Protein AF-X5Y636-F1 (afdb_monomer_lite)

Sequence (186 aa):
MLARTPKTSETDFASILKIPAKPAAISEADAAWQHAVSQREAGQARHIEATRQLYAQVPGQPPVITLREVEEIGLTREPLFKAEKDAAEKRSSLRERYDQDTHAFLASALDRFSDAVSDKLGELETLLGLGSALHAASVAAGVKLPRRLPSVCGNIINSSIYTARNLVRHAALAPAPVWTRQEASK

Foldseek 3Di:
DDDDDPDDPPPPLVVQQDQDDDDVQLVVLVVQLVVLVVVLVVLVVVLVVLVVLQVPDDPPDDRPHDPVRSVVSVVVNVVSVVSNVVSVVSNVVSVVVSVVVSCVSNLVSLVVVLVVVLVVLVVLLVVLVVLCVVVVVCVVVVHDDPDCSSVCSVVCNVPVSVVVNVVSVVVNVPDDPPPPDPPPDD

Secondary structure (DSSP, 8-state):
------------HHHHSPPPPPPHHHHHHHHHHHHHHHHHHHHHHHHHHHHHHHHTPPTTSPPSS-HHHHHHHHHTTHHHHHHHHHHHHHHHHHHHHHHHHHHHHHHHHHHHHHHHHHHHHHHHHHHHHHHHHHHHHHHHTTPPPS-SHHHHHHHHIIIIIHHHHHHHHHHHHS------------

Structure (mmCIF, N/CA/C/O backbone):
data_AF-X5Y636-F1
#
_entry.id   AF-X5Y636-F1
#
loop_
_atom_site.group_PDB
_atom_site.id
_atom_site.type_symbol
_atom_site.label_atom_id
_atom_site.label_alt_id
_atom_site.label_comp_id
_atom_site.label_asym_id
_atom_site.label_entity_id
_atom_site.label_seq_id
_atom_site.pdbx_PDB_ins_code
_atom_site.Cartn_x
_atom_site.Cartn_y
_atom_site.Cartn_z
_atom_site.occupancy
_atom_site.B_iso_or_equiv
_atom_site.auth_seq_id
_atom_site.auth_comp_id
_atom_site.auth_asym_id
_atom_site.auth_atom_id
_atom_site.pdbx_PDB_model_num
ATOM 1 N N . MET A 1 1 ? 19.916 -14.410 -49.871 1.00 35.56 1 MET A N 1
ATOM 2 C CA . MET A 1 1 ? 18.986 -15.037 -48.910 1.00 35.56 1 MET A CA 1
ATOM 3 C C . MET A 1 1 ? 18.790 -14.072 -47.755 1.00 35.56 1 MET A C 1
ATOM 5 O O . MET A 1 1 ? 19.754 -13.784 -47.061 1.00 35.56 1 MET A O 1
ATOM 9 N N . LEU A 1 2 ? 17.602 -13.474 -47.633 1.00 40.94 2 LEU A N 1
ATOM 10 C CA . LEU A 1 2 ? 17.287 -12.513 -46.571 1.00 40.94 2 LEU A CA 1
ATOM 11 C C . LEU A 1 2 ? 17.128 -13.282 -45.257 1.00 40.94 2 LEU A C 1
ATOM 13 O O . LEU A 1 2 ? 16.208 -14.087 -45.119 1.00 40.94 2 LEU A O 1
ATOM 17 N N . ALA A 1 3 ? 18.062 -13.074 -44.330 1.00 42.94 3 ALA A N 1
ATOM 18 C CA . ALA A 1 3 ? 17.997 -13.644 -42.996 1.00 42.94 3 ALA A CA 1
ATOM 19 C C . ALA A 1 3 ? 16.701 -13.176 -42.321 1.00 42.94 3 ALA A C 1
ATOM 21 O O . ALA A 1 3 ? 16.478 -11.978 -42.148 1.00 42.94 3 ALA A O 1
ATOM 22 N N . ARG A 1 4 ? 15.832 -14.130 -41.971 1.00 42.62 4 ARG A N 1
ATOM 23 C CA . ARG A 1 4 ? 14.710 -13.894 -41.060 1.00 42.62 4 ARG A CA 1
ATOM 24 C C . ARG A 1 4 ? 15.302 -13.392 -39.749 1.00 42.62 4 ARG A C 1
ATOM 26 O O . ARG A 1 4 ? 15.963 -14.156 -39.050 1.00 42.62 4 ARG A O 1
ATOM 33 N N . THR A 1 5 ? 15.084 -12.122 -39.432 1.00 39.03 5 THR A N 1
ATOM 34 C CA . THR A 1 5 ? 15.356 -11.609 -38.094 1.00 39.03 5 THR A CA 1
ATOM 35 C C . THR A 1 5 ? 14.488 -12.394 -37.104 1.00 39.03 5 THR A C 1
ATOM 37 O O . THR A 1 5 ? 13.296 -12.600 -37.369 1.00 39.03 5 THR A O 1
ATOM 40 N N . PRO A 1 6 ? 15.064 -12.916 -36.007 1.00 41.84 6 PRO A N 1
ATOM 41 C CA . PRO A 1 6 ? 14.283 -13.594 -34.989 1.00 41.84 6 PRO A CA 1
ATOM 42 C C . PRO A 1 6 ? 13.248 -12.610 -34.448 1.00 41.84 6 PRO A C 1
ATOM 44 O O . PRO A 1 6 ? 13.542 -11.437 -34.221 1.00 41.84 6 PRO A O 1
ATOM 47 N N . LYS A 1 7 ? 12.015 -13.092 -34.305 1.00 40.50 7 LYS A N 1
ATOM 48 C CA . LYS A 1 7 ? 10.900 -12.342 -33.734 1.00 40.50 7 LYS A CA 1
ATOM 49 C C . LYS A 1 7 ? 11.326 -11.952 -32.319 1.00 40.50 7 LYS A C 1
ATOM 51 O O . LYS A 1 7 ? 11.402 -12.824 -31.457 1.00 40.50 7 LYS A O 1
ATOM 56 N N . THR A 1 8 ? 11.682 -10.685 -32.113 1.00 43.53 8 THR A N 1
ATOM 57 C CA . THR A 1 8 ? 11.916 -10.116 -30.786 1.00 43.53 8 THR A CA 1
ATOM 58 C C . THR A 1 8 ? 10.721 -10.523 -29.942 1.00 43.53 8 THR A C 1
ATOM 60 O O . THR A 1 8 ? 9.592 -10.201 -30.312 1.00 43.53 8 THR A O 1
ATOM 63 N N . SER A 1 9 ? 10.941 -11.319 -28.897 1.00 50.28 9 SER A N 1
ATOM 64 C CA . SER A 1 9 ? 9.891 -11.657 -27.945 1.00 50.28 9 SER A CA 1
ATOM 65 C C . SER A 1 9 ? 9.312 -10.336 -27.457 1.00 50.28 9 SER A C 1
ATOM 67 O O . SER A 1 9 ? 10.016 -9.569 -26.801 1.00 50.28 9 SER A O 1
ATOM 69 N N . GLU A 1 10 ? 8.084 -10.021 -27.863 1.00 56.75 10 GLU A N 1
ATOM 70 C CA . GLU A 1 10 ? 7.340 -8.890 -27.325 1.00 56.75 10 GLU A CA 1
ATOM 71 C C . GLU A 1 10 ? 7.165 -9.184 -25.842 1.00 56.75 10 GLU A C 1
ATOM 73 O O . GLU A 1 10 ? 6.337 -10.000 -25.440 1.00 56.75 10 GLU A O 1
ATOM 78 N N . THR A 1 11 ? 8.044 -8.606 -25.031 1.00 62.41 11 THR A N 1
ATOM 79 C CA . THR A 1 11 ? 7.916 -8.615 -23.586 1.00 62.41 11 THR A CA 1
ATOM 80 C C . THR A 1 11 ? 6.588 -7.936 -23.282 1.00 62.41 11 THR A C 1
ATOM 82 O O . THR A 1 11 ? 6.459 -6.723 -23.443 1.00 62.41 11 THR A O 1
ATOM 85 N N . ASP A 1 12 ? 5.569 -8.718 -22.925 1.00 69.75 12 ASP A N 1
ATOM 86 C CA . ASP A 1 12 ? 4.244 -8.192 -22.613 1.00 69.75 12 ASP A CA 1
ATOM 87 C C . ASP A 1 12 ? 4.299 -7.485 -21.253 1.00 69.75 12 ASP A C 1
ATOM 89 O O . ASP A 1 12 ? 4.009 -8.061 -20.203 1.00 69.75 12 ASP A O 1
ATOM 93 N N . PHE A 1 13 ? 4.723 -6.222 -21.258 1.00 65.50 13 PHE A N 1
ATOM 94 C CA . PHE A 1 13 ? 4.848 -5.407 -20.052 1.00 65.50 13 PHE A CA 1
ATOM 95 C C . PHE A 1 13 ? 3.511 -5.206 -19.339 1.00 65.50 13 PHE A C 1
ATOM 97 O O . PHE A 1 13 ? 3.501 -5.022 -18.122 1.00 65.50 13 PHE A O 1
ATOM 104 N N . ALA A 1 14 ? 2.386 -5.317 -20.056 1.00 67.50 14 ALA A N 1
ATOM 105 C CA . ALA A 1 14 ? 1.065 -5.276 -19.442 1.00 67.50 14 ALA A CA 1
ATOM 106 C C . ALA A 1 14 ? 0.818 -6.495 -18.540 1.00 67.50 14 ALA A C 1
ATOM 108 O O . ALA A 1 14 ? 0.026 -6.411 -17.604 1.00 67.50 14 ALA A O 1
ATOM 109 N N . SER A 1 15 ? 1.507 -7.615 -18.781 1.00 66.69 15 SER A N 1
ATOM 110 C CA . SER A 1 15 ? 1.497 -8.787 -17.899 1.00 66.69 15 SER A CA 1
ATOM 111 C C . SER A 1 15 ? 2.464 -8.668 -16.711 1.00 66.69 15 SER A C 1
ATOM 113 O O . SER A 1 15 ? 2.170 -9.209 -15.648 1.00 66.69 15 SER A O 1
ATOM 115 N N . ILE A 1 16 ? 3.567 -7.925 -16.867 1.00 68.06 16 ILE A N 1
ATOM 116 C CA . ILE A 1 16 ? 4.660 -7.813 -15.882 1.00 68.06 16 ILE A CA 1
ATOM 117 C C . ILE A 1 16 ? 4.401 -6.707 -14.849 1.00 68.06 16 ILE A C 1
ATOM 119 O O . ILE A 1 16 ? 4.696 -6.889 -13.672 1.00 68.06 16 ILE A O 1
ATOM 123 N N . LEU A 1 17 ? 3.810 -5.580 -15.256 1.00 74.69 17 LEU A N 1
ATOM 124 C CA . LEU A 1 17 ? 3.539 -4.424 -14.386 1.00 74.69 17 LEU A CA 1
ATOM 125 C C . LEU A 1 17 ? 2.175 -4.506 -13.677 1.00 74.69 17 LEU A C 1
ATOM 127 O O . LEU A 1 17 ? 1.570 -3.486 -13.343 1.00 74.69 17 LEU A O 1
ATOM 131 N N . LYS A 1 18 ? 1.654 -5.717 -13.457 1.00 80.19 18 LYS A N 1
ATOM 132 C CA . LYS A 1 18 ? 0.386 -5.903 -12.746 1.00 80.19 18 LYS A CA 1
ATOM 133 C C . LYS A 1 18 ? 0.607 -5.781 -11.247 1.00 80.19 18 LYS A C 1
ATOM 135 O O . LYS A 1 18 ? 1.393 -6.523 -10.666 1.00 80.19 18 LYS A O 1
ATOM 140 N N . ILE A 1 19 ? -0.145 -4.883 -10.620 1.00 79.06 19 ILE A N 1
ATOM 141 C CA . ILE A 1 19 ? -0.230 -4.829 -9.163 1.00 79.06 19 ILE A CA 1
ATOM 142 C C . ILE A 1 19 ? -0.974 -6.095 -8.708 1.00 79.06 19 ILE A C 1
ATOM 144 O O . ILE A 1 19 ? -2.061 -6.365 -9.234 1.00 79.06 19 ILE A O 1
ATOM 148 N N . PRO A 1 20 ? -0.410 -6.891 -7.781 1.00 80.00 20 PRO A N 1
ATOM 149 C CA . PRO A 1 20 ? -1.107 -8.045 -7.233 1.00 80.00 20 PRO A CA 1
ATOM 150 C C . PRO A 1 20 ? -2.455 -7.631 -6.630 1.00 80.00 20 PRO A C 1
ATOM 152 O O . PRO A 1 20 ? -2.658 -6.494 -6.207 1.00 80.00 20 PRO A O 1
ATOM 155 N N . ALA A 1 21 ? -3.421 -8.547 -6.638 1.00 82.00 21 ALA A N 1
ATOM 156 C CA . ALA A 1 21 ? -4.707 -8.284 -6.009 1.00 82.00 21 ALA A CA 1
ATOM 157 C C . ALA A 1 21 ? -4.547 -8.277 -4.483 1.00 82.00 21 ALA A C 1
ATOM 159 O O . ALA A 1 21 ? -3.818 -9.101 -3.925 1.00 82.00 21 ALA A O 1
ATOM 160 N N . LYS A 1 22 ? -5.287 -7.391 -3.805 1.00 82.50 22 LYS A N 1
ATOM 161 C CA . LYS A 1 22 ? -5.346 -7.378 -2.341 1.00 82.50 22 LYS A CA 1
ATOM 162 C C . LYS A 1 22 ? -5.840 -8.753 -1.849 1.00 82.50 22 LYS A C 1
ATOM 164 O O . LYS A 1 22 ? -6.927 -9.170 -2.255 1.00 82.50 22 LYS A O 1
ATOM 169 N N . PRO A 1 23 ? -5.090 -9.458 -0.985 1.00 87.31 23 PRO A N 1
ATOM 170 C CA . PRO A 1 23 ? -5.479 -10.782 -0.523 1.00 87.31 23 PRO A CA 1
ATOM 171 C C . PRO A 1 23 ? -6.748 -10.722 0.332 1.00 87.31 23 PRO A C 1
ATOM 173 O O . PRO A 1 23 ? -6.919 -9.817 1.155 1.00 87.31 23 PRO A O 1
ATOM 176 N N . ALA A 1 24 ? -7.605 -11.737 0.178 1.00 89.06 24 ALA A N 1
ATOM 177 C CA . ALA A 1 24 ? -8.863 -11.869 0.920 1.00 89.06 24 ALA A CA 1
ATOM 178 C C . ALA A 1 24 ? -8.655 -11.846 2.447 1.00 89.06 24 ALA A C 1
ATOM 180 O O . ALA A 1 24 ? -9.467 -11.284 3.179 1.00 89.06 24 ALA A O 1
ATOM 181 N N . ALA A 1 25 ? -7.505 -12.336 2.920 1.00 86.81 25 ALA A N 1
ATOM 182 C CA . ALA A 1 25 ? -7.126 -12.297 4.330 1.00 86.81 25 ALA A CA 1
ATOM 183 C C . ALA A 1 25 ? -7.113 -10.872 4.922 1.00 86.81 25 ALA A C 1
ATOM 185 O O . ALA A 1 25 ? -7.441 -10.696 6.094 1.00 86.81 25 ALA A O 1
ATOM 186 N N . ILE A 1 26 ? -6.773 -9.838 4.137 1.00 87.94 26 ILE A N 1
ATOM 187 C CA . ILE A 1 26 ? -6.823 -8.451 4.627 1.00 87.94 26 ILE A CA 1
ATOM 188 C C . ILE A 1 26 ? -8.272 -7.965 4.706 1.00 87.94 26 ILE A C 1
ATOM 190 O O . ILE A 1 26 ? -8.619 -7.303 5.677 1.00 87.94 26 ILE A O 1
ATOM 194 N N . SER A 1 27 ? -9.133 -8.302 3.737 1.00 88.12 27 SER A N 1
ATOM 195 C CA . SER A 1 27 ? -10.560 -7.953 3.833 1.00 88.12 27 SER A CA 1
ATOM 196 C C . SER A 1 27 ? -11.263 -8.667 4.990 1.00 88.12 27 SER A C 1
ATOM 198 O O . SER A 1 27 ? -12.089 -8.066 5.669 1.00 88.12 27 SER A O 1
ATOM 200 N N . GLU A 1 28 ? -10.896 -9.917 5.269 1.00 90.06 28 GLU A N 1
ATOM 201 C CA . GLU A 1 28 ? -11.390 -10.659 6.432 1.00 90.06 28 GLU A CA 1
ATOM 202 C C . GLU A 1 28 ? -10.911 -10.024 7.743 1.00 90.06 28 GLU A C 1
ATOM 204 O O . GLU A 1 28 ? -11.691 -9.877 8.683 1.00 90.06 28 GLU A O 1
ATOM 209 N N . ALA A 1 29 ? -9.650 -9.584 7.802 1.00 90.00 29 ALA A N 1
ATOM 210 C CA . ALA A 1 29 ? -9.114 -8.863 8.954 1.00 90.00 29 ALA A CA 1
ATOM 211 C C . ALA A 1 29 ? -9.759 -7.476 9.138 1.00 90.00 29 ALA A C 1
ATOM 213 O O . ALA A 1 29 ? -10.012 -7.071 10.272 1.00 90.00 29 ALA A O 1
ATOM 214 N N . ASP A 1 30 ? -10.063 -6.765 8.045 1.00 89.94 30 ASP A N 1
ATOM 215 C CA . ASP A 1 30 ? -10.816 -5.505 8.065 1.00 89.94 30 ASP A CA 1
ATOM 216 C C . ASP A 1 30 ? -12.213 -5.727 8.685 1.00 89.94 30 ASP A C 1
ATOM 218 O O . ASP A 1 30 ? -12.607 -4.999 9.599 1.00 89.94 30 ASP A O 1
ATOM 222 N N . ALA A 1 31 ? -12.932 -6.770 8.252 1.00 91.94 31 ALA A N 1
ATOM 223 C CA . ALA A 1 31 ? -14.248 -7.123 8.786 1.00 91.94 31 ALA A CA 1
ATOM 224 C C . ALA A 1 31 ? -14.189 -7.565 10.261 1.00 91.94 31 ALA A C 1
ATOM 226 O O . ALA A 1 31 ? -15.018 -7.150 11.072 1.00 91.94 31 ALA A O 1
ATOM 227 N N . ALA A 1 32 ? -13.185 -8.364 10.635 1.00 92.12 32 ALA A N 1
ATOM 228 C CA . ALA A 1 32 ? -12.982 -8.801 12.015 1.00 92.12 32 ALA A CA 1
ATOM 229 C C . ALA A 1 32 ? -12.701 -7.620 12.959 1.00 92.12 32 ALA A C 1
ATOM 231 O O . ALA A 1 32 ? -13.236 -7.578 14.068 1.00 92.12 32 ALA A O 1
ATOM 232 N N . TRP A 1 33 ? -11.911 -6.639 12.512 1.00 93.25 33 TRP A N 1
ATOM 233 C CA . TRP A 1 33 ? -11.662 -5.416 13.272 1.00 93.25 33 TRP A CA 1
ATOM 234 C C . TRP A 1 33 ? -12.935 -4.577 13.433 1.00 93.25 33 TRP A C 1
ATOM 236 O O . TRP A 1 33 ? -13.257 -4.188 14.552 1.00 93.25 33 TRP A O 1
ATOM 246 N N . GLN A 1 34 ? -13.711 -4.368 12.364 1.00 94.12 34 GLN A N 1
ATOM 247 C CA . GLN A 1 34 ? -14.994 -3.654 12.452 1.00 94.12 34 GLN A CA 1
ATOM 248 C C . GLN A 1 34 ? -15.968 -4.328 13.427 1.00 94.12 34 GLN A C 1
ATOM 250 O O . GLN A 1 34 ? -16.608 -3.658 14.239 1.00 94.12 34 GLN A O 1
ATOM 255 N N . HIS A 1 35 ? -16.039 -5.659 13.399 1.00 94.06 35 HIS A N 1
ATOM 256 C CA . HIS A 1 35 ? -16.838 -6.411 14.357 1.00 94.06 35 HIS A CA 1
ATOM 257 C C . HIS A 1 35 ? -16.336 -6.195 15.794 1.00 94.06 35 HIS A C 1
ATOM 259 O O . HIS A 1 35 ? -17.136 -5.875 16.671 1.00 94.06 35 HIS A O 1
ATOM 265 N N . ALA A 1 36 ? -15.027 -6.280 16.048 1.00 91.31 36 ALA A N 1
ATOM 266 C CA . ALA A 1 36 ? -14.459 -6.035 17.377 1.00 91.31 36 ALA A CA 1
ATOM 267 C C . ALA A 1 36 ? -14.747 -4.610 17.892 1.00 91.31 36 ALA A C 1
ATOM 269 O O . ALA A 1 36 ? -15.120 -4.442 19.055 1.00 91.31 36 ALA A O 1
ATOM 270 N N . VAL A 1 37 ? -14.668 -3.600 17.017 1.00 93.75 37 VAL A N 1
ATOM 271 C CA . VAL A 1 37 ? -15.044 -2.212 17.332 1.00 93.75 37 VAL A CA 1
ATOM 272 C C . VAL A 1 37 ? -16.514 -2.126 17.739 1.00 93.75 37 VAL A C 1
ATOM 274 O O . VAL A 1 37 ? -16.811 -1.581 18.800 1.00 93.75 37 VAL A O 1
ATOM 277 N N . SER A 1 38 ? -17.429 -2.721 16.965 1.00 94.38 38 SER A N 1
ATOM 278 C CA . SER A 1 38 ? -18.860 -2.697 17.303 1.00 94.38 38 SER A CA 1
ATOM 279 C C . SER A 1 38 ? -19.162 -3.362 18.652 1.00 94.38 38 SER A C 1
ATOM 281 O O . SER A 1 38 ? -19.982 -2.864 19.423 1.00 94.38 38 SER A O 1
ATOM 283 N N . GLN A 1 39 ? -18.455 -4.448 18.984 1.00 93.12 39 GLN A N 1
ATOM 284 C CA . GLN A 1 39 ? -18.625 -5.148 20.258 1.00 93.12 39 GLN A CA 1
ATOM 285 C C . GLN A 1 39 ? -18.127 -4.292 21.424 1.00 93.12 39 GLN A C 1
ATOM 287 O O . GLN A 1 39 ? -18.806 -4.179 22.447 1.00 93.12 39 GLN A O 1
ATOM 292 N N . ARG A 1 40 ? -16.980 -3.622 21.262 1.00 93.75 40 ARG A N 1
ATOM 293 C CA . ARG A 1 40 ? -16.477 -2.658 22.245 1.00 93.75 40 ARG A CA 1
ATOM 294 C C . ARG A 1 40 ? -17.450 -1.501 22.446 1.00 93.75 40 ARG A C 1
ATOM 296 O O . ARG A 1 40 ? -17.708 -1.130 23.588 1.00 93.75 40 ARG A O 1
ATOM 303 N N . GLU A 1 41 ? -17.974 -0.920 21.372 1.00 94.00 41 GLU A N 1
ATOM 304 C CA . GLU A 1 41 ? -18.926 0.194 21.448 1.00 94.00 41 GLU A CA 1
ATOM 305 C C . GLU A 1 41 ? -20.213 -0.210 22.158 1.00 94.00 41 GLU A C 1
ATOM 307 O O . GLU A 1 41 ? -20.665 0.506 23.051 1.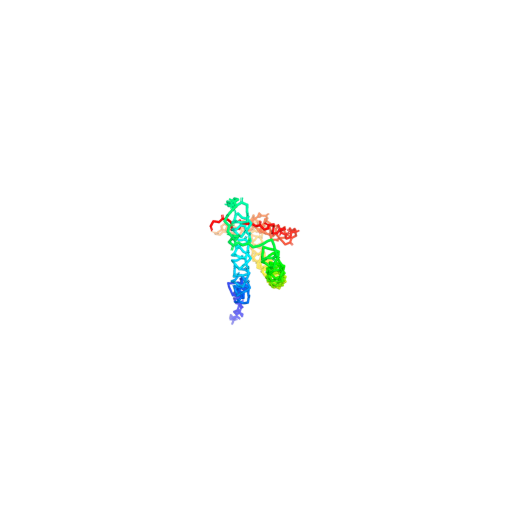00 94.00 41 GLU A O 1
ATOM 312 N N . ALA A 1 42 ? -20.745 -1.395 21.852 1.00 92.88 42 ALA A N 1
ATOM 313 C CA . ALA A 1 42 ? -21.893 -1.949 22.556 1.00 92.88 42 ALA A CA 1
ATOM 314 C C . ALA A 1 42 ? -21.599 -2.169 24.052 1.00 92.88 42 ALA A C 1
ATOM 316 O O . ALA A 1 42 ? -22.404 -1.793 24.904 1.00 92.88 42 ALA A O 1
ATOM 317 N N . GLY A 1 43 ? -20.430 -2.722 24.397 1.00 90.50 43 GLY A N 1
ATOM 318 C CA . GLY A 1 43 ? -20.003 -2.884 25.792 1.00 90.50 43 GLY A CA 1
ATOM 319 C C . GLY A 1 43 ? -19.823 -1.548 26.525 1.00 90.50 43 GLY A C 1
ATOM 320 O O . GLY A 1 43 ? -20.198 -1.410 27.690 1.00 90.50 43 GLY A O 1
ATOM 321 N N . GLN A 1 44 ? -19.303 -0.533 25.833 1.00 92.31 44 GLN A N 1
ATOM 322 C CA . GLN A 1 44 ? -19.162 0.824 26.355 1.00 92.31 44 GLN A CA 1
ATOM 323 C C . GLN A 1 44 ? -20.522 1.473 26.620 1.00 92.31 44 GLN A C 1
ATOM 325 O O . GLN A 1 44 ? -20.717 2.062 27.684 1.00 92.31 44 GLN A O 1
ATOM 330 N N . ALA A 1 45 ? -21.447 1.364 25.666 1.00 93.31 45 ALA A N 1
ATOM 331 C CA . ALA A 1 45 ? -22.7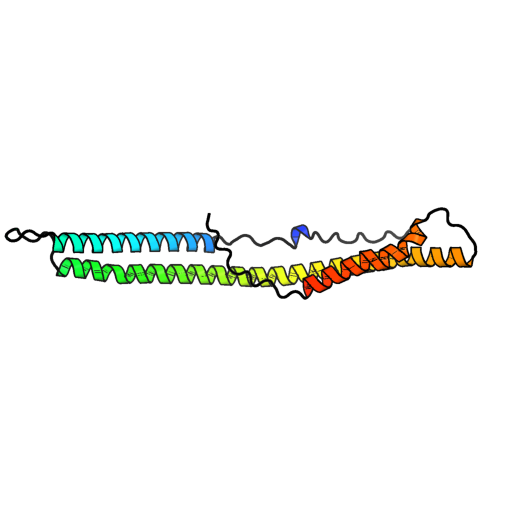91 1.913 25.776 1.00 93.31 45 ALA A CA 1
ATOM 332 C C . ALA A 1 45 ? -23.520 1.323 26.988 1.00 93.31 45 ALA A C 1
ATOM 334 O O . ALA A 1 45 ? -23.998 2.079 27.830 1.00 93.31 45 ALA A O 1
ATOM 335 N N . ARG A 1 46 ? -23.468 -0.006 27.158 1.00 92.06 46 ARG A N 1
ATOM 336 C CA . ARG A 1 46 ? -24.053 -0.703 28.316 1.00 92.06 46 ARG A CA 1
ATOM 337 C C . ARG A 1 46 ? -23.513 -0.191 29.650 1.00 92.06 46 ARG A C 1
ATOM 339 O O . ARG A 1 46 ? -24.282 0.035 30.576 1.00 92.06 46 ARG A O 1
ATOM 346 N N . HIS A 1 47 ? -22.205 0.044 29.757 1.00 92.88 47 HIS A N 1
ATOM 347 C CA . HIS A 1 47 ? -21.613 0.588 30.983 1.00 92.88 47 HIS A CA 1
ATOM 348 C C . HIS A 1 47 ? -22.036 2.039 31.254 1.00 92.88 47 HIS A C 1
ATOM 350 O O . HIS A 1 47 ? -22.312 2.403 32.398 1.00 92.88 47 HIS A O 1
ATOM 356 N N . ILE A 1 48 ? -22.096 2.882 30.216 1.00 93.06 48 ILE A N 1
ATOM 357 C CA . ILE A 1 48 ? -22.569 4.269 30.339 1.00 93.06 48 ILE A CA 1
ATOM 358 C C . ILE A 1 48 ? -24.037 4.290 30.780 1.00 93.06 48 ILE A C 1
ATOM 360 O O . ILE A 1 48 ? -24.399 5.063 31.664 1.00 93.06 48 ILE A O 1
ATOM 364 N N . GLU A 1 49 ? -24.873 3.437 30.194 1.00 93.81 49 GLU A N 1
ATOM 365 C CA . GLU A 1 49 ? -26.281 3.285 30.562 1.00 93.81 49 GLU A CA 1
ATOM 366 C C . GLU A 1 49 ? -26.443 2.802 32.005 1.00 93.81 49 GLU A C 1
ATOM 368 O O . GLU A 1 49 ? -27.172 3.432 32.768 1.00 93.81 49 GLU A O 1
ATOM 373 N N . ALA A 1 50 ? -25.701 1.770 32.413 1.00 91.69 50 ALA A N 1
ATOM 374 C CA . ALA A 1 50 ? -25.691 1.255 33.782 1.00 91.69 50 ALA A CA 1
ATOM 375 C C . ALA A 1 50 ? -25.273 2.332 34.800 1.00 91.69 50 ALA A C 1
ATOM 377 O O . ALA A 1 50 ? -25.910 2.515 35.836 1.00 91.69 50 ALA A O 1
ATOM 378 N N . THR A 1 51 ? -24.253 3.125 34.461 1.00 91.94 51 THR A N 1
ATOM 379 C CA . THR A 1 51 ? -23.797 4.253 35.287 1.00 91.94 51 THR A CA 1
ATOM 380 C C . THR A 1 51 ? -24.874 5.339 35.386 1.00 91.94 51 THR A C 1
ATOM 382 O O . THR A 1 51 ? -25.145 5.853 36.469 1.00 91.94 51 THR A O 1
ATOM 385 N N . ARG A 1 52 ? -25.537 5.683 34.274 1.00 93.00 52 ARG A N 1
ATOM 386 C CA . ARG A 1 52 ? -26.650 6.648 34.273 1.00 93.00 52 ARG A CA 1
ATOM 387 C C . ARG A 1 52 ? -27.815 6.167 35.135 1.00 93.00 52 ARG A C 1
ATOM 389 O O . ARG A 1 52 ? -28.365 6.962 35.887 1.00 93.00 52 ARG A O 1
ATOM 396 N N . GLN A 1 53 ? -28.165 4.885 35.049 1.00 92.06 53 GLN A N 1
ATOM 397 C CA . GLN A 1 53 ? -29.220 4.282 35.864 1.00 92.06 53 GLN A CA 1
ATOM 398 C C . GLN A 1 53 ? -28.875 4.297 37.353 1.00 92.06 53 GLN A C 1
ATOM 400 O O . GLN A 1 53 ? -29.760 4.558 38.160 1.00 92.06 53 GLN A O 1
ATOM 405 N N . LEU A 1 54 ? -27.606 4.079 37.719 1.00 91.19 54 LEU A N 1
ATOM 406 C CA . LEU A 1 54 ? -27.140 4.175 39.104 1.00 91.19 54 LEU A CA 1
ATOM 407 C C . LEU A 1 54 ? -27.324 5.591 39.674 1.00 91.19 54 LEU A C 1
ATOM 409 O O . LEU A 1 54 ? -27.827 5.746 40.783 1.00 91.19 54 LEU A O 1
ATOM 413 N N . TYR A 1 55 ? -26.968 6.628 38.910 1.00 90.75 55 TYR A N 1
ATOM 414 C CA . TYR A 1 55 ? -27.114 8.022 39.352 1.00 90.75 55 TYR A CA 1
ATOM 415 C C . TYR A 1 55 ? -28.552 8.554 39.296 1.00 90.75 55 TYR A C 1
ATOM 417 O O . TYR A 1 55 ? -28.867 9.519 39.986 1.00 90.75 55 TYR A O 1
ATOM 425 N N . ALA A 1 56 ? -29.428 7.948 38.493 1.00 92.19 56 ALA A N 1
ATOM 426 C CA . ALA A 1 56 ? -30.824 8.365 38.346 1.00 92.19 56 ALA A CA 1
ATOM 427 C C . ALA A 1 56 ? -31.766 7.794 39.428 1.00 92.19 56 ALA A C 1
ATOM 429 O O . ALA A 1 56 ? -32.981 7.972 39.335 1.00 92.19 56 ALA A O 1
ATOM 430 N N . GLN A 1 57 ? -31.242 7.086 40.432 1.00 89.56 57 GLN A N 1
ATOM 431 C CA . GLN A 1 57 ? -32.069 6.424 41.443 1.00 89.56 57 GLN A CA 1
ATOM 432 C C . GLN A 1 57 ? -32.733 7.418 42.396 1.00 89.56 57 GLN A C 1
ATOM 434 O O . GLN A 1 57 ? -32.110 8.360 42.886 1.00 89.56 57 GLN A O 1
ATOM 439 N N . VAL A 1 58 ? -34.015 7.177 42.682 1.00 88.19 58 VAL A N 1
ATOM 440 C CA . VAL A 1 58 ? -34.821 8.013 43.576 1.00 88.19 58 VAL A CA 1
ATOM 441 C C . VAL A 1 58 ? -34.687 7.510 45.021 1.00 88.19 58 VAL A C 1
ATOM 443 O O . VAL A 1 58 ? -34.916 6.323 45.270 1.00 88.19 58 VAL A O 1
ATOM 446 N N . PRO A 1 59 ? -34.372 8.384 45.998 1.00 81.81 59 PRO A N 1
ATOM 447 C CA . PRO A 1 59 ? -34.300 8.001 47.405 1.00 81.81 59 PRO A CA 1
ATOM 448 C C . PRO A 1 59 ? -35.620 7.397 47.909 1.00 81.81 59 PRO A C 1
ATOM 450 O O . PRO A 1 59 ? -36.689 7.965 47.700 1.00 81.81 59 PRO A O 1
ATOM 453 N N . GLY A 1 60 ? -35.544 6.258 48.600 1.00 83.44 60 GLY A N 1
ATOM 454 C CA . GLY A 1 60 ? -36.706 5.573 49.182 1.00 83.44 60 GLY A CA 1
ATOM 455 C C . GLY A 1 60 ? -37.362 4.512 48.290 1.00 83.44 60 GLY A C 1
ATOM 456 O O . GLY A 1 60 ? -38.223 3.783 48.777 1.00 83.44 60 GLY A O 1
ATOM 457 N N . GLN A 1 61 ? -36.944 4.370 47.027 1.00 84.12 61 GLN A N 1
ATOM 458 C CA . GLN A 1 61 ? -37.288 3.218 46.185 1.00 84.12 61 GLN A CA 1
ATOM 459 C C . GLN A 1 61 ? -36.157 2.176 46.187 1.00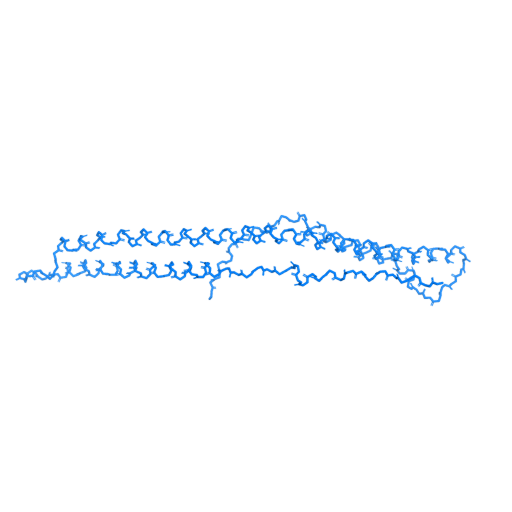 84.12 61 GLN A C 1
ATOM 461 O O . GLN A 1 61 ? -34.993 2.541 46.376 1.00 84.12 61 GLN A O 1
ATOM 466 N N . PRO A 1 62 ? -36.465 0.878 45.995 1.00 83.12 62 PRO A N 1
ATOM 467 C CA . PRO A 1 62 ? -35.432 -0.139 45.847 1.00 83.12 62 PRO A CA 1
ATOM 468 C C . PRO A 1 62 ? -34.560 0.153 44.609 1.00 83.12 62 PRO A C 1
ATOM 470 O O . PRO A 1 62 ? -35.093 0.550 43.568 1.00 83.12 62 PRO A O 1
ATOM 473 N N . PRO A 1 63 ? -33.231 -0.030 44.706 1.00 83.12 63 PRO A N 1
ATOM 474 C CA . PRO A 1 63 ? -32.304 0.292 43.629 1.00 83.12 63 PRO A CA 1
ATOM 475 C C . PRO A 1 63 ? -32.523 -0.624 42.419 1.00 83.12 63 PRO A C 1
ATOM 477 O O . PRO A 1 63 ? -32.622 -1.840 42.562 1.00 83.12 63 PRO A O 1
ATOM 480 N N . VAL A 1 64 ? -32.572 -0.032 41.222 1.00 87.56 64 VAL A N 1
ATOM 481 C CA . VAL A 1 64 ? -32.725 -0.759 39.945 1.00 87.56 64 VAL A CA 1
ATOM 482 C C . VAL A 1 64 ? -31.421 -1.441 39.523 1.00 87.56 64 VAL A C 1
ATOM 484 O O . VAL A 1 64 ? -31.451 -2.474 38.864 1.00 87.56 64 VAL A O 1
ATOM 487 N N . ILE A 1 65 ? -30.283 -0.861 39.904 1.00 89.88 65 ILE A N 1
ATOM 488 C CA . ILE A 1 65 ? -28.946 -1.403 39.661 1.00 89.88 65 ILE A CA 1
ATOM 489 C C . ILE A 1 65 ? -28.046 -1.082 40.853 1.00 89.88 65 ILE A C 1
ATOM 491 O O . ILE A 1 65 ? -28.132 -0.007 41.445 1.00 89.88 65 ILE A O 1
ATOM 495 N N . THR A 1 66 ? -27.179 -2.002 41.237 1.00 90.88 66 THR A N 1
ATOM 496 C CA . THR A 1 66 ? -26.232 -1.795 42.337 1.00 90.88 66 THR A CA 1
ATOM 497 C C . THR A 1 66 ? -24.872 -1.339 41.816 1.00 90.88 66 THR A C 1
ATOM 499 O O . THR A 1 66 ? -24.513 -1.583 40.666 1.00 90.88 66 THR A O 1
ATOM 502 N N . LEU A 1 67 ? -24.071 -0.698 42.676 1.00 90.25 67 LEU A N 1
ATOM 503 C CA . LEU A 1 67 ? -22.692 -0.325 42.333 1.00 90.25 67 LEU A CA 1
ATOM 504 C C . LEU A 1 67 ? -21.877 -1.550 41.877 1.00 90.25 67 LEU A C 1
ATOM 506 O O . LEU A 1 67 ? -21.153 -1.468 40.889 1.00 90.25 67 LEU A O 1
ATOM 510 N N . ARG A 1 68 ? -22.067 -2.698 42.544 1.00 91.38 68 ARG A N 1
ATOM 511 C CA . ARG A 1 68 ? -21.388 -3.956 42.208 1.00 91.38 68 ARG A CA 1
ATOM 512 C C . ARG A 1 68 ? -21.712 -4.421 40.787 1.00 91.38 68 ARG A C 1
ATOM 514 O O . ARG A 1 68 ? -20.816 -4.828 40.064 1.00 91.38 68 ARG A O 1
ATOM 521 N N . GLU A 1 69 ? -22.969 -4.319 40.365 1.00 90.44 69 GLU A N 1
ATOM 522 C CA . GLU A 1 69 ? -23.384 -4.688 39.004 1.00 90.44 69 GLU A CA 1
ATOM 523 C C . GLU A 1 69 ? -22.787 -3.748 37.946 1.00 90.44 69 GLU A C 1
ATOM 525 O O . GLU A 1 69 ? -22.376 -4.202 36.878 1.00 90.44 69 GLU A O 1
ATOM 530 N N . VAL A 1 70 ? -22.671 -2.446 38.237 1.00 90.44 70 VAL A N 1
ATOM 531 C CA . VAL A 1 70 ? -21.983 -1.495 37.342 1.00 90.44 70 VAL A CA 1
ATOM 532 C C . VAL A 1 70 ? -20.497 -1.844 37.210 1.00 90.44 70 VAL A C 1
ATOM 534 O O . VAL A 1 70 ? -19.961 -1.834 36.101 1.00 90.44 70 VAL A O 1
ATOM 537 N N . GLU A 1 71 ? -19.839 -2.194 38.316 1.00 91.88 71 GLU A N 1
ATOM 538 C CA . GLU A 1 71 ? -18.439 -2.635 38.330 1.00 91.88 71 GLU A CA 1
ATOM 539 C C . GLU A 1 71 ? -18.244 -3.951 37.563 1.00 91.88 71 GLU A C 1
ATOM 541 O O . GLU A 1 71 ? -17.331 -4.047 36.743 1.00 91.88 71 GLU A O 1
ATOM 546 N N . GLU A 1 72 ? -19.132 -4.933 37.747 1.00 92.38 72 GLU A N 1
ATOM 547 C CA . GLU A 1 72 ? -19.137 -6.195 36.996 1.00 92.38 72 GLU A CA 1
ATOM 548 C C . GLU A 1 72 ? -19.252 -5.937 35.481 1.00 92.38 72 GLU A C 1
ATOM 550 O O . GLU A 1 72 ? -18.458 -6.464 34.699 1.00 92.38 72 GLU A O 1
ATOM 555 N N . ILE A 1 73 ? -20.159 -5.049 35.051 1.00 88.88 73 ILE A N 1
ATOM 556 C CA . ILE A 1 73 ? -20.263 -4.616 33.645 1.00 88.88 73 ILE A CA 1
ATOM 557 C C . ILE A 1 73 ? -18.970 -3.915 33.195 1.00 88.88 73 ILE A C 1
ATOM 559 O O . ILE A 1 73 ? -18.509 -4.121 32.070 1.00 88.88 73 ILE A O 1
ATOM 563 N N . GLY A 1 74 ? -18.350 -3.120 34.066 1.00 88.19 74 GLY A N 1
ATOM 564 C CA . GLY A 1 74 ? -17.056 -2.483 33.827 1.00 88.19 74 GLY A CA 1
ATOM 565 C C . GLY A 1 74 ? -15.948 -3.490 33.516 1.00 88.19 74 GLY A C 1
ATOM 566 O O . GLY A 1 74 ? -15.236 -3.322 32.523 1.00 88.19 74 GLY A O 1
ATOM 567 N N . LEU A 1 75 ? -15.858 -4.569 34.295 1.00 91.38 75 LEU A N 1
ATOM 568 C CA . LEU A 1 75 ? -14.874 -5.641 34.111 1.00 91.38 75 LEU A CA 1
ATOM 569 C C . LEU A 1 75 ? -15.058 -6.386 32.779 1.00 91.38 75 LEU A C 1
ATOM 571 O O . LEU A 1 75 ? -14.077 -6.766 32.143 1.00 91.38 75 LEU A O 1
ATOM 575 N N . THR A 1 76 ? -16.295 -6.528 32.285 1.00 90.69 76 THR A N 1
ATOM 576 C CA . THR A 1 76 ? -16.546 -7.180 30.981 1.00 90.69 76 THR A CA 1
ATOM 577 C C . THR A 1 76 ? -16.020 -6.394 29.772 1.00 90.69 76 THR A C 1
ATOM 579 O O . THR A 1 76 ? -15.932 -6.947 28.676 1.00 90.69 76 THR A O 1
ATOM 582 N N . ARG A 1 77 ? -15.629 -5.121 29.938 1.00 90.19 77 ARG A N 1
ATOM 583 C CA . ARG A 1 77 ? -15.114 -4.281 28.842 1.00 90.19 77 ARG A CA 1
ATOM 584 C C . ARG A 1 77 ? -13.650 -4.545 28.521 1.00 90.19 77 ARG A C 1
ATOM 586 O O . ARG A 1 77 ? -13.266 -4.439 27.359 1.00 90.19 77 ARG A O 1
ATOM 593 N N . GLU A 1 78 ? -12.838 -4.886 29.515 1.00 90.62 78 GLU A N 1
ATOM 594 C CA . GLU A 1 78 ? -11.403 -5.133 29.337 1.00 90.62 78 GLU A CA 1
ATOM 595 C C . GLU A 1 78 ? -11.086 -6.162 28.229 1.00 90.62 78 GLU A C 1
ATOM 597 O O . GLU A 1 78 ? -10.297 -5.835 27.334 1.00 90.62 78 GLU A O 1
ATOM 602 N N . PRO A 1 79 ? -11.739 -7.344 28.168 1.00 93.12 79 PRO A N 1
ATOM 603 C CA . PRO A 1 79 ? -11.516 -8.282 27.069 1.00 93.12 79 PRO A CA 1
ATOM 604 C C . PRO A 1 79 ? -11.967 -7.744 25.700 1.00 93.12 79 PRO A C 1
ATOM 606 O O . PRO A 1 79 ? -11.381 -8.129 24.691 1.00 93.12 79 PRO A O 1
ATOM 609 N N . LEU A 1 80 ? -12.945 -6.831 25.634 1.00 92.38 80 LEU A N 1
ATOM 610 C CA . LEU A 1 80 ? -13.394 -6.218 24.372 1.00 92.38 80 LEU A CA 1
ATOM 611 C C . LEU A 1 80 ? -12.347 -5.251 23.807 1.00 92.38 80 LEU A C 1
ATOM 613 O O . LEU A 1 80 ? -12.068 -5.274 22.611 1.00 92.38 80 LEU A O 1
ATOM 617 N N . PHE A 1 81 ? -11.725 -4.439 24.668 1.00 90.94 81 PHE A N 1
ATOM 618 C CA . PHE A 1 81 ? -10.608 -3.576 24.266 1.00 90.94 81 PHE A CA 1
ATOM 619 C C . PHE A 1 81 ? -9.394 -4.390 23.822 1.00 90.94 81 PHE A C 1
ATOM 621 O O . PHE A 1 81 ? -8.709 -4.012 22.873 1.00 90.94 81 PHE A O 1
ATOM 628 N N . LYS A 1 82 ? -9.124 -5.516 24.492 1.00 93.62 82 LYS A N 1
ATOM 629 C CA . LYS A 1 82 ? -8.058 -6.428 24.078 1.00 93.62 82 LYS A CA 1
ATOM 630 C C . LYS A 1 82 ? -8.354 -7.046 22.707 1.00 93.62 82 LYS A C 1
ATOM 632 O O . LYS A 1 82 ? -7.502 -6.989 21.831 1.00 93.62 82 LYS A O 1
ATOM 637 N N . ALA A 1 83 ? -9.575 -7.533 22.488 1.00 92.44 83 ALA A N 1
ATOM 638 C CA . ALA A 1 83 ? -9.987 -8.105 21.208 1.00 92.44 83 ALA A CA 1
ATOM 639 C C . ALA A 1 83 ? -9.906 -7.098 20.043 1.00 92.44 83 ALA A C 1
ATOM 641 O O . ALA A 1 83 ? -9.506 -7.471 18.941 1.00 92.44 83 ALA A O 1
ATOM 642 N N . GLU A 1 84 ? -10.245 -5.822 20.271 1.00 92.94 84 GLU A N 1
ATOM 643 C CA . GLU A 1 84 ? -10.059 -4.761 19.271 1.00 92.94 84 GLU A CA 1
ATOM 644 C C . GLU A 1 84 ? -8.580 -4.566 18.920 1.00 92.94 84 GLU A C 1
ATOM 646 O O . GLU A 1 84 ? -8.239 -4.519 17.735 1.00 92.94 84 GLU A O 1
ATOM 651 N N . LYS A 1 85 ? -7.706 -4.469 19.932 1.00 94.44 85 LYS A N 1
ATOM 652 C CA . LYS A 1 85 ? -6.260 -4.300 19.732 1.00 94.44 85 LYS A CA 1
ATOM 653 C C . LYS A 1 85 ? -5.665 -5.471 18.959 1.00 94.44 85 LYS A C 1
ATOM 655 O O . LYS A 1 85 ? -5.021 -5.246 17.939 1.00 94.44 85 LYS A O 1
ATOM 660 N N . ASP A 1 86 ? -5.965 -6.698 19.374 1.00 93.44 86 ASP A N 1
ATOM 661 C CA . ASP A 1 86 ? -5.471 -7.912 18.719 1.00 93.44 86 ASP A CA 1
ATOM 662 C C . ASP A 1 86 ? -5.936 -7.975 17.247 1.00 93.44 86 ASP A C 1
ATOM 664 O O . ASP A 1 86 ? -5.164 -8.309 16.342 1.00 93.44 86 ASP A O 1
ATOM 668 N N . ALA A 1 87 ? -7.192 -7.597 16.967 1.00 91.31 87 ALA A N 1
ATOM 669 C CA . ALA A 1 87 ? -7.715 -7.528 15.602 1.00 91.31 87 ALA A CA 1
ATOM 670 C C . ALA A 1 87 ? -7.046 -6.418 14.770 1.00 91.31 87 ALA A C 1
ATOM 672 O O . ALA A 1 87 ? -6.737 -6.628 13.592 1.00 91.31 87 ALA A O 1
ATOM 673 N N . ALA A 1 88 ? -6.785 -5.255 15.372 1.00 90.62 88 ALA A N 1
ATOM 674 C CA . ALA A 1 88 ? -6.100 -4.142 14.722 1.00 90.62 88 ALA A CA 1
ATOM 675 C C . ALA A 1 88 ? -4.638 -4.482 14.382 1.00 90.62 88 ALA A C 1
ATOM 677 O O . ALA A 1 88 ? -4.193 -4.194 13.271 1.00 90.62 88 ALA A O 1
ATOM 678 N N . GLU A 1 89 ? -3.916 -5.141 15.290 1.00 94.31 89 GLU A N 1
ATOM 679 C CA . GLU A 1 89 ? -2.537 -5.608 15.084 1.00 94.31 89 GLU A CA 1
ATOM 680 C C . GLU A 1 89 ? -2.451 -6.699 14.007 1.00 94.31 89 GLU A C 1
ATOM 682 O O . GLU A 1 89 ? -1.561 -6.703 13.149 1.00 94.31 89 GLU A O 1
ATOM 687 N N . LYS A 1 90 ? -3.419 -7.619 13.979 1.00 92.19 90 LYS A N 1
ATOM 688 C CA . LYS A 1 90 ? -3.497 -8.631 12.920 1.00 92.19 90 LYS A CA 1
ATOM 689 C C . LYS A 1 90 ? -3.736 -7.995 11.550 1.00 92.19 90 LYS A C 1
ATOM 691 O O . LYS A 1 90 ? -3.115 -8.379 10.561 1.00 92.19 90 LYS A O 1
ATOM 696 N N . ARG A 1 91 ? -4.617 -6.998 11.483 1.00 90.81 91 ARG A N 1
ATOM 697 C CA . ARG A 1 91 ? -4.887 -6.243 10.257 1.00 90.81 91 ARG A CA 1
ATOM 698 C C . ARG A 1 91 ? -3.655 -5.465 9.788 1.00 90.81 91 ARG A C 1
ATOM 700 O O . ARG A 1 91 ? -3.339 -5.507 8.599 1.00 90.81 91 ARG A O 1
ATOM 707 N N . SER A 1 92 ? -2.974 -4.753 10.688 1.00 91.00 92 SER A N 1
ATOM 708 C CA . SER A 1 92 ? -1.790 -3.962 10.335 1.00 91.00 92 SER A CA 1
ATOM 709 C C . SER A 1 92 ? -0.651 -4.850 9.845 1.00 91.00 92 SER A C 1
ATOM 711 O O . SER A 1 92 ? -0.103 -4.577 8.783 1.00 91.00 92 SER A O 1
ATOM 713 N N . SER A 1 93 ? -0.370 -5.954 10.539 1.00 91.88 93 SER A N 1
ATOM 714 C CA . SER A 1 93 ? 0.690 -6.891 10.152 1.00 91.88 93 SER A CA 1
ATOM 715 C C . SER A 1 93 ? 0.440 -7.559 8.796 1.00 91.88 93 SER A C 1
ATOM 717 O O . SER A 1 93 ? 1.366 -7.693 7.999 1.00 91.88 93 SER A O 1
ATOM 719 N N . LEU A 1 94 ? -0.802 -7.951 8.487 1.00 90.62 94 LEU A N 1
ATOM 720 C CA . LEU A 1 94 ? -1.144 -8.503 7.171 1.00 90.62 94 LEU A CA 1
ATOM 721 C C . LEU A 1 94 ? -0.985 -7.472 6.052 1.00 90.62 94 LEU A C 1
ATOM 723 O O . LEU A 1 94 ? -0.529 -7.813 4.962 1.00 90.62 94 LEU A O 1
ATOM 727 N N . ARG A 1 95 ? -1.351 -6.217 6.320 1.00 89.44 95 ARG A N 1
ATOM 728 C CA . ARG A 1 95 ? -1.202 -5.132 5.352 1.00 89.44 95 ARG A CA 1
ATOM 729 C C . ARG A 1 95 ? 0.262 -4.785 5.115 1.00 89.44 95 ARG A C 1
ATOM 731 O O . ARG A 1 95 ? 0.666 -4.678 3.968 1.00 89.44 95 ARG A O 1
ATOM 738 N N . GLU A 1 96 ? 1.049 -4.684 6.178 1.00 88.31 96 GLU A N 1
ATOM 739 C CA . GLU A 1 96 ? 2.477 -4.388 6.089 1.00 88.31 96 GLU A CA 1
ATOM 740 C C . GLU A 1 96 ? 3.235 -5.470 5.313 1.00 88.31 96 GLU A C 1
ATOM 742 O O . GLU A 1 96 ? 4.036 -5.147 4.442 1.00 88.31 96 GLU A O 1
ATOM 747 N N . ARG A 1 97 ? 2.926 -6.752 5.550 1.00 89.19 97 ARG A N 1
ATOM 748 C CA . ARG A 1 97 ? 3.491 -7.859 4.761 1.00 89.19 97 ARG A CA 1
ATOM 749 C C . ARG A 1 97 ? 3.122 -7.757 3.286 1.00 89.19 97 ARG A C 1
ATOM 751 O O . ARG A 1 97 ? 3.990 -7.871 2.433 1.00 89.19 97 ARG A O 1
ATOM 758 N N . TYR A 1 98 ? 1.849 -7.505 2.988 1.00 87.44 98 TYR A N 1
ATOM 759 C CA . TYR A 1 98 ? 1.402 -7.340 1.607 1.00 87.44 98 TYR A CA 1
ATOM 760 C C . TYR A 1 98 ? 2.092 -6.163 0.911 1.00 87.44 98 TYR A C 1
ATOM 762 O O . TYR A 1 98 ? 2.502 -6.293 -0.242 1.00 87.44 98 TYR A O 1
ATOM 770 N N . ASP A 1 99 ? 2.248 -5.036 1.604 1.00 85.75 99 ASP A N 1
ATOM 771 C CA . ASP A 1 99 ? 2.936 -3.865 1.070 1.00 85.75 99 ASP A CA 1
ATOM 772 C C . ASP A 1 99 ? 4.421 -4.189 0.815 1.00 85.75 99 ASP A C 1
ATOM 774 O O . ASP A 1 99 ? 4.922 -3.917 -0.273 1.00 85.75 99 ASP A O 1
ATOM 778 N N . GLN A 1 100 ? 5.110 -4.859 1.748 1.00 85.50 100 GLN A N 1
ATOM 779 C CA . GLN A 1 100 ? 6.503 -5.301 1.575 1.00 85.50 100 GLN A CA 1
ATOM 780 C C . GLN A 1 100 ? 6.675 -6.247 0.377 1.00 85.50 100 GLN A C 1
ATOM 782 O O . GLN A 1 100 ? 7.543 -6.015 -0.469 1.00 85.50 100 GLN A O 1
ATOM 787 N N . ASP A 1 101 ? 5.824 -7.269 0.265 1.00 85.12 101 ASP A N 1
ATOM 788 C CA . ASP A 1 101 ? 5.867 -8.242 -0.831 1.00 85.12 101 ASP A CA 1
ATOM 789 C C . ASP A 1 101 ? 5.577 -7.571 -2.180 1.00 85.12 101 ASP A C 1
ATOM 791 O O . ASP A 1 101 ? 6.264 -7.809 -3.177 1.00 85.12 101 ASP A O 1
ATOM 795 N N . THR A 1 102 ? 4.587 -6.675 -2.208 1.00 84.19 102 THR A N 1
ATOM 796 C CA . THR A 1 102 ? 4.215 -5.920 -3.409 1.00 84.19 102 THR A CA 1
ATOM 797 C C . THR A 1 102 ? 5.335 -4.977 -3.832 1.00 84.19 102 THR A C 1
ATOM 799 O O . THR A 1 102 ? 5.650 -4.894 -5.018 1.00 84.19 102 THR A O 1
ATOM 802 N N . HIS A 1 103 ? 5.975 -4.295 -2.882 1.00 82.06 103 HIS A N 1
ATOM 803 C CA . HIS A 1 103 ? 7.103 -3.410 -3.156 1.00 82.06 103 HIS A CA 1
ATOM 804 C C . HIS A 1 103 ? 8.294 -4.185 -3.722 1.00 82.06 103 HIS A C 1
ATOM 806 O O . HIS A 1 103 ? 8.853 -3.773 -4.736 1.00 82.06 103 HIS A O 1
ATOM 812 N N . ALA A 1 104 ? 8.658 -5.318 -3.115 1.00 80.94 104 ALA A N 1
ATOM 813 C CA . ALA A 1 104 ? 9.753 -6.155 -3.598 1.00 80.94 104 ALA A CA 1
ATOM 814 C C . ALA A 1 104 ? 9.476 -6.693 -5.013 1.00 80.94 104 ALA A C 1
ATOM 816 O O . ALA A 1 104 ? 10.348 -6.647 -5.885 1.00 80.94 104 ALA A O 1
ATOM 817 N N . PHE A 1 105 ? 8.244 -7.145 -5.265 1.00 82.25 105 PHE A N 1
ATOM 818 C CA . PHE A 1 105 ? 7.818 -7.601 -6.584 1.00 82.25 105 PHE A CA 1
ATOM 819 C C .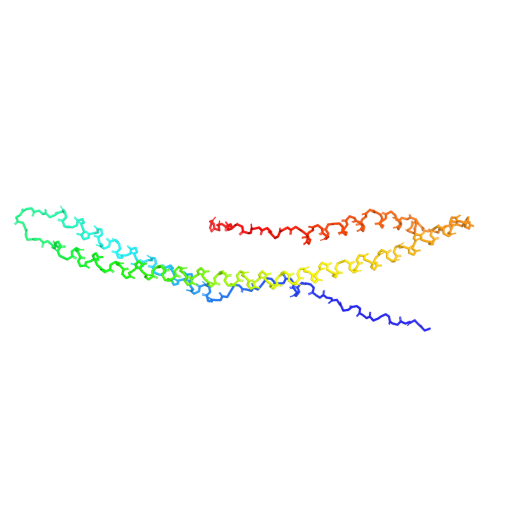 PHE A 1 105 ? 7.908 -6.481 -7.630 1.00 82.25 105 PHE A C 1
ATOM 821 O O . PHE A 1 105 ? 8.564 -6.652 -8.663 1.00 82.25 105 PHE A O 1
ATOM 828 N N . LEU A 1 106 ? 7.301 -5.323 -7.347 1.00 82.56 106 LEU A N 1
ATOM 829 C CA . LEU A 1 106 ? 7.245 -4.191 -8.272 1.00 82.56 106 LEU A CA 1
ATOM 830 C C . LEU A 1 106 ? 8.618 -3.574 -8.529 1.00 82.56 106 LEU A C 1
ATOM 832 O O . LEU A 1 106 ? 8.884 -3.211 -9.669 1.00 82.56 106 LEU A O 1
ATOM 836 N N . ALA A 1 107 ? 9.497 -3.495 -7.526 1.00 82.44 107 ALA A N 1
ATOM 837 C CA . ALA A 1 107 ? 10.860 -2.999 -7.711 1.00 82.44 107 ALA A CA 1
ATOM 838 C C . ALA A 1 107 ? 11.587 -3.803 -8.798 1.00 82.44 107 ALA A C 1
ATOM 840 O O . ALA A 1 107 ? 12.036 -3.243 -9.794 1.00 82.44 107 ALA A O 1
ATOM 841 N N . SER A 1 108 ? 11.571 -5.136 -8.686 1.00 80.56 108 SER A N 1
ATOM 842 C CA . SER A 1 108 ? 12.205 -6.005 -9.684 1.00 80.56 108 SER A CA 1
ATOM 843 C C . SER A 1 108 ? 11.569 -5.897 -11.079 1.00 80.56 108 SER A C 1
ATOM 845 O O . SER A 1 108 ? 12.256 -6.013 -12.095 1.00 80.56 108 SER A O 1
ATOM 847 N N . ALA A 1 109 ? 10.251 -5.686 -11.148 1.00 82.62 109 ALA A N 1
ATOM 848 C CA . ALA A 1 109 ? 9.524 -5.543 -12.405 1.00 82.62 109 ALA A CA 1
ATOM 849 C C . ALA A 1 109 ? 9.827 -4.200 -13.090 1.00 82.62 109 ALA A C 1
ATOM 851 O O . ALA A 1 109 ? 9.976 -4.153 -14.313 1.00 82.62 109 ALA A O 1
ATOM 852 N N . LEU A 1 110 ? 9.945 -3.127 -12.305 1.00 83.44 110 LEU A N 1
ATOM 853 C CA . LEU A 1 110 ? 10.290 -1.788 -12.777 1.00 83.44 110 LEU A CA 1
ATOM 854 C C . LEU A 1 110 ? 11.739 -1.710 -13.256 1.00 83.44 110 LEU A C 1
ATOM 856 O O . LEU A 1 110 ? 11.977 -1.110 -14.303 1.00 83.44 110 LEU A O 1
ATOM 860 N N . ASP A 1 111 ? 12.675 -2.371 -12.572 1.00 83.38 111 ASP A N 1
ATOM 861 C CA . ASP A 1 111 ? 14.068 -2.464 -13.023 1.00 83.38 111 ASP A CA 1
ATOM 862 C C . ASP A 1 111 ? 14.148 -3.141 -14.397 1.00 83.38 111 ASP A C 1
ATOM 864 O O . ASP A 1 111 ? 14.679 -2.572 -15.348 1.00 83.38 111 ASP A O 1
ATOM 868 N N . ARG A 1 112 ? 13.494 -4.301 -14.558 1.00 82.62 112 ARG A N 1
ATOM 869 C CA . ARG A 1 112 ? 13.428 -5.005 -15.855 1.00 82.62 112 ARG A CA 1
ATOM 870 C C . ARG A 1 112 ? 12.784 -4.163 -16.955 1.00 82.62 112 ARG A C 1
ATOM 872 O O . ARG A 1 112 ? 13.183 -4.256 -18.114 1.00 82.62 112 ARG A O 1
ATOM 879 N N . PHE A 1 113 ? 11.767 -3.373 -16.617 1.00 83.56 113 PHE A N 1
ATOM 880 C CA . PHE A 1 113 ? 11.143 -2.449 -17.560 1.00 83.56 113 PHE A CA 1
ATOM 881 C C . PHE A 1 113 ? 12.109 -1.329 -17.970 1.00 83.56 113 PHE A C 1
ATOM 883 O O . PHE A 1 113 ? 12.250 -1.052 -19.161 1.00 83.56 113 PHE A O 1
ATOM 890 N N . SER A 1 114 ? 12.801 -0.722 -17.005 1.00 84.25 114 SER A N 1
ATOM 891 C CA . SER A 1 114 ? 13.803 0.322 -17.235 1.00 84.25 114 SER A CA 1
ATOM 892 C C . SER A 1 114 ? 14.954 -0.172 -18.117 1.00 84.25 114 SER A C 1
ATOM 894 O O . SER A 1 114 ? 15.338 0.511 -19.074 1.00 84.25 114 SER A O 1
ATOM 896 N N . ASP A 1 115 ? 15.459 -1.377 -17.849 1.00 85.00 115 ASP A N 1
ATOM 897 C CA . ASP A 1 115 ? 16.507 -2.017 -18.646 1.00 85.00 115 ASP A CA 1
ATOM 898 C C . ASP A 1 115 ? 16.033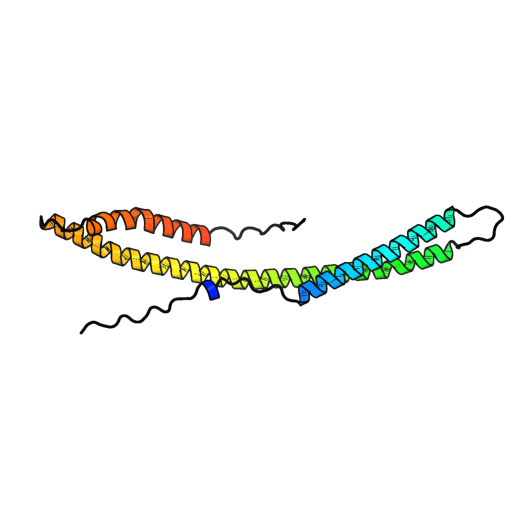 -2.248 -20.082 1.00 85.00 115 ASP A C 1
ATOM 900 O O . ASP A 1 115 ? 16.684 -1.821 -21.034 1.00 85.00 115 ASP A O 1
ATOM 904 N N . ALA A 1 116 ? 14.835 -2.812 -20.259 1.00 86.19 116 ALA A N 1
ATOM 905 C CA . ALA A 1 116 ? 14.297 -3.062 -21.589 1.00 86.19 116 ALA A CA 1
ATOM 906 C C . ALA A 1 116 ? 14.051 -1.772 -22.395 1.00 86.19 116 ALA A C 1
ATOM 908 O O . ALA A 1 116 ? 14.296 -1.740 -23.603 1.00 86.19 116 ALA A O 1
ATOM 909 N N . VAL A 1 117 ? 13.592 -0.689 -21.755 1.00 86.31 117 VAL A N 1
ATOM 910 C CA . VAL A 1 117 ? 13.470 0.624 -22.414 1.00 86.31 117 VAL A CA 1
ATOM 911 C C . VAL A 1 117 ? 14.849 1.153 -22.806 1.00 86.31 117 VAL A C 1
ATOM 913 O O . VAL A 1 117 ? 15.016 1.661 -23.917 1.00 86.31 117 VAL A O 1
ATOM 916 N N . SER A 1 118 ? 15.844 1.011 -21.931 1.00 86.00 118 SER A N 1
ATOM 917 C CA . SER A 1 118 ? 17.220 1.442 -22.196 1.00 86.00 118 SER A CA 1
ATOM 918 C C . SER A 1 118 ? 17.831 0.696 -23.384 1.00 86.00 118 SER A C 1
ATOM 920 O O . SER A 1 118 ? 18.410 1.339 -24.266 1.00 86.00 118 SER A O 1
ATOM 922 N N . ASP A 1 119 ? 17.616 -0.617 -23.466 1.00 86.75 119 ASP A N 1
ATOM 923 C CA . ASP A 1 119 ? 18.041 -1.456 -24.589 1.00 86.75 119 ASP A CA 1
ATOM 924 C C . ASP A 1 119 ? 17.389 -1.004 -25.900 1.00 86.75 119 ASP A C 1
ATOM 926 O O . ASP A 1 119 ? 18.074 -0.790 -26.904 1.00 86.75 119 ASP A O 1
ATOM 930 N N . LYS A 1 120 ? 16.070 -0.761 -25.899 1.00 86.69 120 LYS A N 1
ATOM 931 C CA . LYS A 1 120 ? 15.357 -0.277 -27.094 1.00 86.69 120 LYS A CA 1
ATOM 932 C C . LYS A 1 120 ? 15.776 1.122 -27.524 1.00 86.69 120 LYS A C 1
ATOM 934 O O . LYS A 1 120 ? 15.870 1.382 -28.725 1.00 86.69 120 LYS A O 1
ATOM 939 N N . LEU A 1 121 ? 16.090 2.011 -26.585 1.00 88.94 121 LEU A N 1
ATOM 940 C CA . LEU A 1 121 ? 16.688 3.307 -26.910 1.00 88.94 121 LEU A CA 1
ATOM 941 C C . LEU A 1 121 ? 18.084 3.146 -27.531 1.00 88.94 121 LEU A C 1
ATOM 943 O O . LEU A 1 121 ? 18.412 3.877 -28.463 1.00 88.94 121 LEU A O 1
ATOM 947 N N . GLY A 1 122 ? 18.885 2.182 -27.066 1.00 88.44 122 GLY A N 1
ATOM 948 C CA . GLY A 1 122 ? 20.179 1.839 -27.669 1.00 88.44 122 GLY A CA 1
ATOM 949 C C . GLY A 1 122 ? 20.056 1.292 -29.097 1.00 88.44 122 GLY A C 1
ATOM 950 O O . GLY A 1 122 ? 20.778 1.728 -29.999 1.00 88.44 122 GLY A O 1
ATOM 951 N N . GLU A 1 123 ? 19.097 0.395 -29.342 1.00 88.94 123 GLU A N 1
ATOM 952 C CA . GLU A 1 123 ? 18.790 -0.110 -30.689 1.00 88.94 123 GLU A CA 1
ATOM 953 C C . GLU A 1 123 ? 18.398 1.037 -31.640 1.00 88.94 123 GLU A C 1
ATOM 955 O O . GLU A 1 123 ? 18.920 1.134 -32.755 1.00 88.94 123 GLU A O 1
ATOM 960 N N . LEU A 1 124 ? 17.523 1.946 -31.192 1.00 88.50 124 LEU A N 1
ATOM 961 C CA . LEU A 1 124 ? 17.099 3.114 -31.971 1.00 88.50 124 LEU A CA 1
ATOM 962 C C . LEU A 1 124 ? 18.254 4.074 -32.266 1.00 88.50 124 LEU A C 1
ATOM 964 O O . LEU A 1 124 ? 18.371 4.566 -33.388 1.00 88.50 124 LEU A O 1
ATOM 968 N N . GLU A 1 125 ? 19.122 4.324 -31.290 1.00 89.44 125 GLU A N 1
ATOM 969 C CA . GLU A 1 125 ? 20.310 5.160 -31.467 1.00 89.44 125 GLU A CA 1
ATOM 970 C C . GLU A 1 125 ? 21.252 4.579 -32.525 1.00 89.44 125 GLU A C 1
ATOM 972 O O . GLU A 1 125 ? 21.718 5.304 -33.404 1.00 89.44 125 GLU A O 1
ATOM 977 N N . THR A 1 126 ? 21.449 3.260 -32.508 1.00 89.06 126 THR A N 1
ATOM 978 C CA . THR A 1 126 ? 22.276 2.559 -33.498 1.00 89.06 126 THR A CA 1
ATOM 979 C C . THR A 1 126 ? 21.693 2.706 -34.906 1.00 89.06 126 THR A C 1
ATOM 981 O O . THR A 1 126 ? 22.405 3.058 -35.850 1.00 89.06 126 THR A O 1
ATOM 984 N N . LEU A 1 127 ? 20.378 2.506 -35.057 1.00 89.38 127 LEU A N 1
ATOM 985 C CA . LEU A 1 127 ? 19.684 2.637 -36.343 1.00 89.38 127 LEU A CA 1
ATOM 986 C C . LEU A 1 127 ? 19.719 4.067 -36.891 1.00 89.38 127 LEU A C 1
ATOM 988 O O . LEU A 1 127 ? 19.996 4.277 -38.074 1.00 89.38 127 LEU A O 1
ATOM 992 N N . LEU A 1 128 ? 19.458 5.065 -36.048 1.00 89.00 128 LEU A N 1
ATOM 993 C CA . LEU A 1 128 ? 19.527 6.468 -36.454 1.00 89.00 128 LEU A CA 1
ATOM 994 C C . LEU A 1 128 ? 20.974 6.904 -36.725 1.00 89.00 128 LEU A C 1
ATOM 996 O O . LEU A 1 128 ? 21.207 7.734 -37.608 1.00 89.00 128 LEU A O 1
ATOM 1000 N N . GLY A 1 129 ? 21.949 6.318 -36.026 1.00 88.12 129 GLY A N 1
ATOM 1001 C CA . GLY A 1 129 ? 23.375 6.550 -36.241 1.00 88.12 129 GLY A CA 1
ATOM 1002 C C . GLY A 1 129 ? 23.804 6.205 -37.666 1.00 88.12 129 GLY A C 1
ATOM 1003 O O . GLY A 1 129 ? 24.521 6.983 -38.295 1.00 88.12 129 GLY A O 1
ATOM 1004 N N . LEU A 1 130 ? 23.275 5.111 -38.229 1.00 89.44 130 LEU A N 1
ATOM 1005 C CA . LEU A 1 130 ? 23.489 4.744 -39.636 1.00 89.44 130 LEU A CA 1
ATOM 1006 C C . LEU A 1 130 ? 22.959 5.815 -40.602 1.00 89.44 130 LEU A C 1
ATOM 1008 O O . LEU A 1 130 ? 23.619 6.142 -41.587 1.00 89.44 130 LEU A O 1
ATOM 1012 N N . GLY A 1 131 ? 21.789 6.393 -40.312 1.00 86.12 131 GLY A N 1
ATOM 1013 C CA . GLY A 1 131 ? 21.219 7.492 -41.096 1.00 86.12 131 GLY A CA 1
ATOM 1014 C C . GLY A 1 131 ? 22.084 8.754 -41.051 1.00 86.12 131 GLY A C 1
ATOM 1015 O O . GLY A 1 131 ? 22.358 9.353 -42.092 1.00 86.12 131 GLY A O 1
ATOM 1016 N N . SER A 1 132 ? 22.578 9.113 -39.865 1.00 86.38 132 SER A N 1
ATOM 1017 C CA . SER A 1 132 ? 23.499 10.242 -39.683 1.00 86.38 132 SER A CA 1
ATOM 1018 C C . SER A 1 132 ? 24.818 10.031 -40.441 1.00 86.38 132 SER A C 1
ATOM 1020 O O . SER A 1 132 ? 25.264 10.909 -41.182 1.00 86.38 132 SER A O 1
ATOM 1022 N N . ALA A 1 133 ? 25.404 8.832 -40.344 1.00 87.69 133 ALA A N 1
ATOM 1023 C CA . ALA A 1 133 ? 26.633 8.473 -41.051 1.00 87.69 133 ALA A CA 1
ATOM 1024 C C . ALA A 1 133 ? 26.456 8.503 -42.579 1.00 87.69 133 ALA A C 1
ATOM 1026 O O . ALA A 1 133 ? 27.297 9.052 -43.292 1.00 87.69 133 ALA A O 1
ATOM 1027 N N . LEU A 1 134 ? 25.332 7.985 -43.089 1.00 88.88 134 LEU A N 1
ATOM 1028 C CA . LEU A 1 134 ? 24.988 8.063 -44.510 1.00 88.88 134 LEU A CA 1
ATOM 1029 C C . LEU A 1 134 ? 24.851 9.517 -44.977 1.00 88.88 134 LEU A C 1
ATOM 1031 O O . LEU A 1 134 ? 25.304 9.862 -46.070 1.00 88.88 134 LEU A O 1
ATOM 1035 N N . HIS A 1 135 ? 24.245 10.381 -44.160 1.00 87.56 135 HIS A N 1
ATOM 1036 C CA . HIS A 1 135 ? 24.151 11.797 -44.486 1.00 87.56 135 HIS A CA 1
ATOM 1037 C C . HIS A 1 135 ? 25.533 12.454 -44.562 1.00 87.56 135 HIS A C 1
ATOM 1039 O O . HIS A 1 135 ? 25.828 13.108 -45.563 1.00 87.56 135 HIS A O 1
ATOM 1045 N N . ALA A 1 136 ? 26.401 12.227 -43.575 1.00 87.56 136 ALA A N 1
ATOM 1046 C CA . ALA A 1 136 ? 27.769 12.744 -43.585 1.00 87.56 136 ALA A CA 1
ATOM 1047 C C . ALA A 1 136 ? 28.549 12.277 -44.828 1.00 87.56 136 ALA A C 1
ATOM 1049 O O . ALA A 1 136 ? 29.175 13.091 -45.507 1.00 87.56 136 ALA A O 1
ATOM 1050 N N . ALA A 1 137 ? 28.432 10.994 -45.189 1.00 88.88 137 ALA A N 1
ATOM 1051 C CA . ALA A 1 137 ? 29.037 10.446 -46.401 1.00 88.88 137 ALA A CA 1
ATOM 1052 C C . ALA A 1 137 ? 28.485 11.102 -47.682 1.00 88.88 137 ALA A C 1
ATOM 1054 O O . ALA A 1 137 ? 29.249 11.419 -48.591 1.00 88.88 137 ALA A O 1
ATOM 1055 N N . SER A 1 138 ? 27.173 11.364 -47.748 1.00 89.06 138 SER A N 1
ATOM 1056 C CA . SER A 1 138 ? 26.555 12.046 -48.895 1.00 89.06 138 SER A CA 1
ATOM 1057 C C . SER A 1 138 ? 27.053 13.484 -49.068 1.00 89.06 138 SER A C 1
ATOM 1059 O O . SER A 1 138 ? 27.325 13.908 -50.189 1.00 89.06 138 SER A O 1
ATOM 1061 N N . VAL A 1 139 ? 27.247 14.207 -47.958 1.00 89.00 139 VAL A N 1
ATOM 1062 C CA . VAL A 1 139 ? 27.788 15.572 -47.957 1.00 89.00 139 VAL A CA 1
ATOM 1063 C C . VAL A 1 139 ? 29.242 15.566 -48.418 1.00 89.00 139 VAL A C 1
ATOM 1065 O O . VAL A 1 139 ? 29.594 16.345 -49.300 1.00 89.00 139 VAL A O 1
ATOM 1068 N N . ALA A 1 140 ? 30.065 14.655 -47.888 1.00 90.00 140 ALA A N 1
ATOM 1069 C CA . ALA A 1 140 ? 31.466 14.514 -48.285 1.00 90.00 140 ALA A CA 1
ATOM 1070 C C . ALA A 1 140 ? 31.627 14.160 -49.775 1.00 90.00 140 ALA A C 1
ATOM 1072 O O . ALA A 1 140 ? 32.551 14.635 -50.427 1.00 90.00 140 ALA A O 1
ATOM 1073 N N . ALA A 1 141 ? 30.704 13.368 -50.326 1.00 90.94 141 ALA A N 1
ATOM 1074 C CA . ALA A 1 141 ? 30.675 13.011 -51.742 1.00 90.94 141 ALA A CA 1
ATOM 1075 C C . ALA A 1 141 ? 30.011 14.074 -52.646 1.00 90.94 141 ALA A C 1
ATOM 1077 O O . ALA A 1 141 ? 29.958 13.891 -53.860 1.00 90.94 141 ALA A O 1
ATOM 1078 N N . GLY A 1 142 ? 29.454 15.155 -52.084 1.00 89.62 142 GLY A N 1
ATOM 1079 C CA . GLY A 1 142 ? 28.702 16.167 -52.838 1.00 89.62 142 GLY A CA 1
ATOM 1080 C C . GLY A 1 142 ? 27.378 15.661 -53.433 1.00 89.62 142 GLY A C 1
ATOM 1081 O O . GLY A 1 142 ? 26.804 16.304 -54.313 1.00 89.62 142 GLY A O 1
ATOM 1082 N N . VAL A 1 143 ? 26.874 14.514 -52.969 1.00 87.62 143 VAL A N 1
ATOM 1083 C CA . VAL A 1 143 ? 25.662 13.866 -53.486 1.00 87.62 143 VAL A CA 1
ATOM 1084 C C . VAL A 1 143 ? 24.446 14.315 -52.681 1.00 87.62 143 VAL A C 1
ATOM 1086 O O . VAL A 1 143 ? 24.374 14.140 -51.465 1.00 87.62 143 VAL A O 1
ATOM 1089 N N . LYS A 1 144 ? 23.429 14.851 -53.365 1.00 84.38 144 LYS A N 1
ATOM 1090 C CA . LYS A 1 144 ? 22.151 15.201 -52.730 1.00 84.38 144 LYS A CA 1
ATOM 1091 C C . LYS A 1 144 ? 21.293 13.952 -52.540 1.00 84.38 144 LYS A C 1
ATOM 1093 O O . LYS A 1 144 ? 20.903 13.308 -53.510 1.00 84.38 144 LYS A O 1
ATOM 1098 N N . LEU A 1 145 ? 20.955 13.641 -51.290 1.00 82.81 145 LEU A N 1
ATOM 1099 C CA . LEU A 1 145 ? 20.029 12.554 -50.978 1.00 82.81 145 LEU A CA 1
ATOM 1100 C C . LEU A 1 145 ? 18.580 12.933 -51.337 1.00 82.81 145 LEU A C 1
ATOM 1102 O O . LEU A 1 145 ? 18.177 14.082 -51.144 1.00 82.81 145 LEU A O 1
ATOM 1106 N N . PRO A 1 146 ? 17.756 11.967 -51.777 1.00 83.50 146 PRO A N 1
ATOM 1107 C CA . PRO A 1 146 ? 16.358 12.211 -52.140 1.00 83.50 146 PRO A CA 1
ATOM 1108 C C . PRO A 1 146 ? 15.439 12.447 -50.930 1.00 83.50 146 PRO A C 1
ATOM 1110 O O . PRO A 1 146 ? 14.313 12.912 -51.089 1.00 83.50 146 PRO A O 1
ATOM 1113 N N . ARG A 1 147 ? 15.882 12.116 -49.708 1.00 82.31 147 ARG A N 1
ATOM 1114 C CA . ARG A 1 147 ? 15.113 12.293 -48.467 1.00 82.31 147 ARG A CA 1
ATOM 1115 C C . ARG A 1 147 ? 15.953 13.002 -47.411 1.00 82.31 147 ARG A C 1
ATOM 1117 O O . ARG A 1 147 ? 17.139 12.724 -47.278 1.00 82.31 147 ARG A O 1
ATOM 1124 N N . ARG A 1 148 ? 15.302 13.853 -46.610 1.00 81.94 148 ARG A N 1
ATOM 1125 C CA . ARG A 1 148 ? 15.906 14.553 -45.457 1.00 81.94 148 ARG A CA 1
ATOM 1126 C C . ARG A 1 148 ? 15.973 13.704 -44.185 1.00 81.94 148 ARG A C 1
ATOM 1128 O O . ARG A 1 148 ? 16.577 14.113 -43.208 1.00 81.94 148 ARG A O 1
ATOM 1135 N N . LEU A 1 149 ? 15.356 12.524 -44.172 1.00 79.06 149 LEU A N 1
ATOM 1136 C CA . LEU A 1 149 ? 15.321 11.666 -42.985 1.00 79.06 149 LEU A CA 1
ATOM 1137 C C . LEU A 1 149 ? 16.736 11.356 -42.437 1.00 79.06 149 LEU A C 1
ATOM 1139 O O . LEU A 1 149 ? 16.943 11.602 -41.253 1.00 79.06 149 LEU A O 1
ATOM 1143 N N . PRO A 1 150 ? 17.737 10.995 -43.271 1.00 79.88 150 PRO A N 1
ATOM 1144 C CA . PRO A 1 150 ? 19.122 10.806 -42.824 1.00 79.88 150 PRO A CA 1
ATOM 1145 C C . PRO A 1 150 ? 19.750 12.048 -42.167 1.00 79.88 150 PRO A C 1
ATOM 1147 O O . PRO A 1 150 ? 20.477 11.917 -41.188 1.00 79.88 150 PRO A O 1
ATOM 1150 N N . SER A 1 151 ? 19.440 13.260 -42.647 1.00 77.25 151 SER A N 1
ATOM 1151 C CA . SER A 1 151 ? 19.972 14.501 -42.061 1.00 77.25 151 SER A CA 1
ATOM 1152 C C . SER A 1 151 ? 19.322 14.860 -40.724 1.00 77.25 151 SER A C 1
ATOM 1154 O O . SER A 1 151 ? 19.922 15.545 -39.906 1.00 77.25 151 SER A O 1
ATOM 1156 N N . VAL A 1 152 ? 18.086 14.410 -40.491 1.00 84.56 152 VAL A N 1
ATOM 1157 C CA . VAL A 1 152 ? 17.345 14.667 -39.246 1.00 84.56 152 VAL A CA 1
ATOM 1158 C C . VAL A 1 152 ? 17.704 13.647 -38.155 1.00 84.56 152 VAL A C 1
ATOM 1160 O O . VAL A 1 152 ? 17.608 13.970 -36.972 1.00 84.56 152 VAL A O 1
ATOM 1163 N N . CYS A 1 153 ? 18.182 12.452 -38.524 1.00 83.00 153 CYS A N 1
ATOM 1164 C CA . CYS A 1 153 ? 18.558 11.390 -37.584 1.00 83.00 153 CYS A CA 1
ATOM 1165 C C . CYS A 1 153 ? 19.535 11.856 -36.490 1.00 83.00 153 CYS A C 1
ATOM 1167 O O . CYS A 1 153 ? 19.324 11.528 -35.325 1.00 83.00 153 CYS A O 1
ATOM 1169 N N . GLY A 1 154 ? 20.548 12.665 -36.826 1.00 80.81 154 GLY A N 1
ATOM 1170 C CA . GLY A 1 154 ? 21.499 13.191 -35.835 1.00 80.81 154 GLY A CA 1
ATOM 1171 C C . GLY A 1 154 ? 20.842 14.076 -34.766 1.00 80.81 154 GLY A C 1
ATOM 1172 O O . GLY A 1 154 ? 21.151 13.959 -33.582 1.00 80.81 154 GLY A O 1
ATOM 1173 N N . ASN A 1 155 ? 19.865 14.901 -35.153 1.00 84.31 155 ASN A N 1
ATOM 1174 C CA . ASN A 1 155 ? 19.122 15.745 -34.211 1.00 84.31 155 ASN A CA 1
ATOM 1175 C C . ASN A 1 155 ? 18.214 14.915 -33.298 1.00 84.31 155 ASN A C 1
ATOM 1177 O O . ASN A 1 155 ? 18.098 15.218 -32.111 1.00 84.31 155 ASN A O 1
ATOM 1181 N N . ILE A 1 156 ? 17.583 13.865 -33.832 1.00 84.62 156 ILE A N 1
ATOM 1182 C CA . ILE A 1 156 ? 16.724 12.954 -33.060 1.00 84.62 156 ILE A CA 1
ATOM 1183 C C . ILE A 1 156 ? 17.544 12.229 -31.981 1.00 84.62 156 ILE A C 1
ATOM 1185 O O . ILE A 1 156 ? 17.089 12.153 -30.838 1.00 84.62 156 ILE A O 1
ATOM 1189 N N . ILE A 1 157 ? 18.761 11.775 -32.306 1.00 82.88 157 ILE A N 1
ATOM 1190 C CA . ILE A 1 157 ? 19.682 11.159 -31.334 1.00 82.88 157 ILE A CA 1
ATOM 1191 C C . ILE A 1 157 ? 20.017 12.148 -30.210 1.00 82.88 157 ILE A C 1
ATOM 1193 O O . ILE A 1 157 ? 19.788 11.858 -29.037 1.00 82.88 157 ILE A O 1
ATOM 1197 N N . ASN A 1 158 ? 20.492 13.342 -30.572 1.00 81.31 158 ASN A N 1
ATOM 1198 C CA . ASN A 1 158 ? 21.005 14.318 -29.606 1.00 81.31 158 ASN A CA 1
ATOM 1199 C C . ASN A 1 158 ? 19.926 14.955 -28.719 1.00 81.31 158 ASN A C 1
ATOM 1201 O O . ASN A 1 158 ? 20.236 15.423 -27.629 1.00 81.31 158 ASN A O 1
ATOM 1205 N N . SER A 1 159 ? 18.674 15.005 -29.181 1.00 85.50 159 SER A N 1
ATOM 1206 C CA . SER A 1 159 ? 17.563 15.583 -28.418 1.00 85.50 159 SER A CA 1
ATOM 1207 C C . SER A 1 159 ? 16.702 14.492 -27.789 1.00 85.50 159 SER A C 1
ATOM 1209 O O . SER A 1 159 ? 16.823 14.202 -26.605 1.00 85.50 159 SER A O 1
ATOM 1211 N N . SER A 1 160 ? 15.855 13.845 -28.585 1.00 84.44 160 SER A N 1
ATOM 1212 C CA . SER A 1 160 ? 14.795 12.971 -28.085 1.00 84.44 160 SER A CA 1
ATOM 1213 C C . SER A 1 160 ? 15.299 11.707 -27.382 1.00 84.44 160 SER A C 1
ATOM 1215 O O . SER A 1 160 ? 14.792 11.383 -26.310 1.00 84.44 160 SER A O 1
ATOM 1217 N N . ILE A 1 161 ? 16.317 11.024 -27.924 1.00 86.06 161 ILE A N 1
ATOM 1218 C CA . ILE A 1 161 ? 16.862 9.804 -27.304 1.00 86.06 161 ILE A CA 1
ATOM 1219 C C . ILE A 1 161 ? 17.618 10.152 -26.023 1.00 86.06 161 ILE A C 1
ATOM 1221 O O . ILE A 1 161 ? 17.417 9.506 -24.994 1.00 86.06 161 ILE A O 1
ATOM 1225 N N . TYR A 1 162 ? 18.439 11.203 -26.057 1.00 84.06 162 TYR A N 1
ATOM 1226 C CA . TYR A 1 162 ? 19.166 11.670 -24.881 1.00 84.06 162 TYR A CA 1
ATOM 1227 C C . TYR A 1 162 ? 18.221 12.084 -23.739 1.00 84.06 162 TYR A C 1
ATOM 1229 O O . TYR A 1 162 ? 18.388 11.640 -22.601 1.00 84.06 162 TYR A O 1
ATOM 1237 N N . THR A 1 163 ? 17.178 12.869 -24.037 1.00 85.56 163 THR A N 1
ATOM 1238 C CA . THR A 1 163 ? 16.161 13.258 -23.049 1.00 85.56 163 THR A CA 1
ATOM 1239 C C . THR A 1 163 ? 15.418 12.045 -22.492 1.00 85.56 163 THR A C 1
ATOM 1241 O O . THR A 1 163 ? 15.271 11.939 -21.275 1.00 85.56 163 THR A O 1
ATOM 1244 N N . ALA A 1 164 ? 14.990 11.108 -23.345 1.00 84.94 164 ALA A N 1
ATOM 1245 C CA . ALA A 1 164 ? 14.300 9.895 -22.905 1.00 84.94 164 ALA A CA 1
ATOM 1246 C C . ALA A 1 164 ? 15.171 9.046 -21.966 1.00 84.94 164 ALA A C 1
ATOM 1248 O O . ALA A 1 164 ? 14.706 8.606 -20.917 1.00 84.94 164 ALA A O 1
ATOM 1249 N N . ARG A 1 165 ? 16.458 8.881 -22.289 1.00 84.50 165 ARG A N 1
ATOM 1250 C CA . ARG A 1 165 ? 17.405 8.130 -21.457 1.00 84.50 165 ARG A CA 1
ATOM 1251 C C . ARG A 1 165 ? 17.639 8.798 -20.103 1.00 84.50 165 ARG A C 1
ATOM 1253 O O . ARG A 1 165 ? 17.659 8.116 -19.081 1.00 84.50 165 ARG A O 1
ATOM 1260 N N . ASN A 1 166 ? 17.767 10.124 -20.077 1.00 84.00 166 ASN A N 1
ATOM 1261 C CA . ASN A 1 166 ? 17.887 10.859 -18.820 1.00 84.00 166 ASN A CA 1
ATOM 1262 C C . ASN A 1 166 ? 16.635 10.704 -17.953 1.00 84.00 166 ASN A C 1
ATOM 1264 O O . ASN A 1 166 ? 16.763 10.496 -16.751 1.00 84.00 166 ASN A O 1
ATOM 1268 N N . LEU A 1 167 ? 15.438 10.742 -18.542 1.00 84.00 167 LEU A N 1
ATOM 1269 C CA . LEU A 1 167 ? 14.192 10.532 -17.802 1.00 84.00 167 LEU A CA 1
ATOM 1270 C C . LEU A 1 167 ? 14.121 9.137 -17.176 1.00 84.00 167 LEU A C 1
ATOM 1272 O O . LEU A 1 167 ? 13.829 9.034 -15.989 1.00 84.00 167 LEU A O 1
ATOM 1276 N N . VAL A 1 168 ? 14.441 8.083 -17.933 1.00 83.12 168 VAL A N 1
ATOM 1277 C CA . VAL A 1 168 ? 14.465 6.702 -17.416 1.00 83.12 168 VAL A CA 1
ATOM 1278 C C . VAL A 1 168 ? 15.479 6.571 -16.278 1.00 83.12 168 VAL A C 1
ATOM 1280 O O . VAL A 1 168 ? 15.155 6.063 -15.208 1.00 83.12 168 VAL A O 1
ATOM 1283 N N . ARG A 1 169 ? 16.682 7.125 -16.457 1.00 76.94 169 ARG A N 1
ATOM 1284 C CA . ARG A 1 169 ? 17.735 7.099 -15.437 1.00 76.94 169 ARG A CA 1
ATOM 1285 C C . ARG A 1 169 ? 17.347 7.861 -14.169 1.00 76.94 169 ARG A C 1
ATOM 1287 O O . ARG A 1 169 ? 17.617 7.390 -13.071 1.00 76.94 169 ARG A O 1
ATOM 1294 N N . HIS A 1 170 ? 16.727 9.032 -14.298 1.00 73.62 170 HIS A N 1
ATOM 1295 C CA . HIS A 1 170 ? 16.275 9.811 -13.146 1.00 73.62 170 HIS A CA 1
ATOM 1296 C C . HIS A 1 170 ? 15.074 9.176 -12.448 1.00 73.62 170 HIS A C 1
ATOM 1298 O O . HIS A 1 170 ? 15.011 9.222 -11.224 1.00 73.62 170 HIS A O 1
ATOM 1304 N N . ALA A 1 171 ? 14.162 8.550 -13.192 1.00 70.06 171 ALA A N 1
ATOM 1305 C CA . ALA A 1 171 ? 13.056 7.796 -12.617 1.00 70.06 171 ALA A CA 1
ATOM 1306 C C . ALA A 1 171 ? 13.547 6.567 -11.829 1.00 70.06 171 ALA A C 1
ATOM 1308 O O . ALA A 1 171 ? 13.004 6.284 -10.768 1.00 70.06 171 ALA A O 1
ATOM 1309 N N . ALA A 1 172 ? 14.605 5.895 -12.296 1.00 62.53 172 ALA A N 1
ATOM 1310 C CA . ALA A 1 172 ? 15.234 4.774 -11.591 1.00 62.53 172 ALA A CA 1
ATOM 1311 C C . ALA A 1 172 ? 16.046 5.197 -10.347 1.00 62.53 172 ALA A C 1
ATOM 1313 O O . ALA A 1 172 ? 16.199 4.421 -9.410 1.00 62.53 172 ALA A O 1
ATOM 1314 N N . LEU A 1 173 ? 16.578 6.426 -10.328 1.00 54.91 173 LEU A N 1
ATOM 1315 C CA . LEU A 1 173 ? 17.374 6.972 -9.215 1.00 54.91 173 LEU A CA 1
ATOM 1316 C C . LEU A 1 173 ? 16.549 7.777 -8.202 1.00 54.91 173 LEU A C 1
ATOM 1318 O O . LEU A 1 173 ? 17.075 8.159 -7.154 1.00 54.91 173 LEU A O 1
ATOM 1322 N N . ALA A 1 174 ? 15.288 8.085 -8.513 1.00 57.50 174 ALA A N 1
ATOM 1323 C CA . ALA A 1 174 ? 14.409 8.765 -7.580 1.00 57.50 174 ALA A CA 1
ATOM 1324 C C . ALA A 1 174 ? 14.172 7.844 -6.372 1.00 57.50 174 ALA A C 1
ATOM 1326 O O . ALA A 1 174 ? 13.813 6.679 -6.565 1.00 57.50 174 ALA A O 1
ATOM 1327 N N . PRO A 1 175 ? 14.361 8.325 -5.128 1.00 52.06 175 PRO A N 1
ATOM 1328 C CA . PRO A 1 175 ? 13.982 7.537 -3.967 1.00 52.06 175 PRO A CA 1
ATOM 1329 C C . PRO A 1 175 ? 12.505 7.180 -4.113 1.00 52.06 175 PRO A C 1
ATOM 1331 O O . PRO A 1 175 ? 11.699 8.050 -4.463 1.00 52.06 175 PRO A O 1
ATOM 1334 N N . ALA A 1 176 ? 12.167 5.907 -3.875 1.00 54.72 176 ALA A N 1
ATOM 1335 C CA . ALA A 1 176 ? 10.781 5.465 -3.867 1.00 54.72 176 ALA A CA 1
ATOM 1336 C C . ALA A 1 176 ? 9.980 6.484 -3.046 1.00 54.72 176 ALA A C 1
ATOM 1338 O O . ALA A 1 176 ? 10.404 6.795 -1.924 1.00 54.72 176 ALA A O 1
ATOM 1339 N N . PRO A 1 177 ? 8.894 7.068 -3.591 1.00 50.53 177 PRO A N 1
ATOM 1340 C CA . PRO A 1 177 ? 8.091 7.979 -2.804 1.00 50.53 177 PRO A CA 1
ATOM 1341 C C . PRO A 1 177 ? 7.742 7.238 -1.519 1.00 50.53 177 PRO A C 1
ATOM 1343 O O . PRO A 1 177 ? 7.289 6.092 -1.559 1.00 50.53 177 PRO A O 1
ATOM 1346 N N . VAL A 1 178 ? 8.019 7.856 -0.369 1.00 45.16 178 VAL A N 1
ATOM 1347 C CA . VAL A 1 178 ? 7.430 7.390 0.879 1.00 45.16 178 VAL A CA 1
ATOM 1348 C C . VAL A 1 178 ? 5.941 7.518 0.619 1.00 45.16 178 VAL A C 1
ATOM 1350 O O . VAL A 1 178 ? 5.430 8.635 0.554 1.00 45.16 178 VAL A O 1
ATOM 1353 N N . TRP A 1 179 ? 5.275 6.396 0.345 1.00 48.44 179 TRP A N 1
ATOM 1354 C CA . TRP A 1 179 ? 3.836 6.337 0.152 1.00 48.44 179 TRP A CA 1
ATOM 1355 C C . TRP A 1 179 ? 3.217 6.624 1.517 1.00 48.44 179 TRP A C 1
ATOM 1357 O O . TRP A 1 179 ? 2.801 5.731 2.252 1.00 48.44 179 TRP A O 1
ATOM 1367 N N . THR A 1 180 ? 3.254 7.891 1.922 1.00 45.66 180 THR A N 1
ATOM 1368 C CA . THR A 1 180 ? 2.574 8.374 3.104 1.00 45.66 180 THR A CA 1
ATOM 1369 C C . THR A 1 180 ? 1.10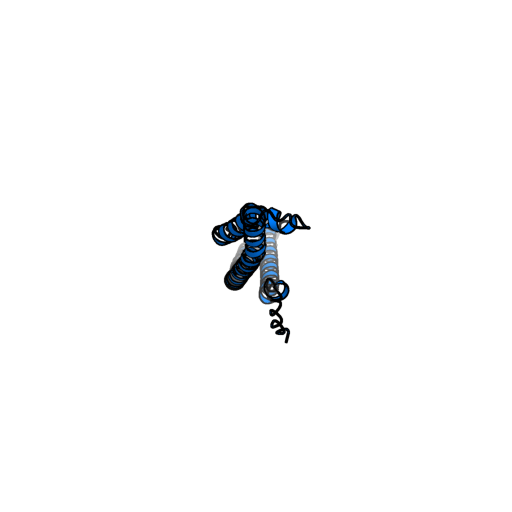4 8.160 2.832 1.00 45.66 180 THR A C 1
ATOM 1371 O O . THR A 1 180 ? 0.519 8.787 1.952 1.00 45.66 180 THR A O 1
ATOM 1374 N N . ARG A 1 181 ? 0.565 7.173 3.556 1.00 46.78 181 ARG A N 1
ATOM 1375 C CA . ARG A 1 181 ? -0.846 6.862 3.767 1.00 46.78 181 ARG A CA 1
ATOM 1376 C C . ARG A 1 181 ? -1.740 8.002 3.259 1.00 46.78 181 ARG A C 1
ATOM 1378 O O . ARG A 1 181 ? -2.036 8.929 4.006 1.00 46.78 181 ARG A O 1
ATOM 1385 N N . GLN A 1 182 ? -2.190 7.929 2.004 1.00 42.31 182 GLN A N 1
ATOM 1386 C CA . GLN A 1 182 ? -3.416 8.626 1.646 1.00 42.31 182 GLN A CA 1
ATOM 1387 C C . GLN A 1 182 ? -4.504 7.888 2.412 1.00 42.31 182 GLN A C 1
ATOM 1389 O O . GLN A 1 182 ? -4.876 6.759 2.085 1.00 42.31 182 GLN A O 1
ATOM 1394 N N . GLU A 1 183 ? -4.928 8.491 3.516 1.00 38.91 183 GLU A N 1
ATOM 1395 C CA . GLU A 1 183 ? -6.172 8.138 4.168 1.00 38.91 183 GLU A CA 1
ATOM 1396 C C . GLU A 1 183 ? -7.260 8.271 3.107 1.00 38.91 183 GLU A C 1
ATOM 1398 O O . GLU A 1 183 ? -7.641 9.371 2.709 1.00 38.91 183 GLU A O 1
ATOM 1403 N N . ALA A 1 184 ? -7.703 7.128 2.584 1.00 36.53 184 ALA A N 1
ATOM 1404 C CA . ALA A 1 184 ? -8.922 7.034 1.810 1.00 36.53 184 ALA A CA 1
ATOM 1405 C C . ALA A 1 184 ? -10.078 7.366 2.761 1.00 36.53 184 ALA A C 1
ATOM 1407 O O . ALA A 1 184 ? -10.681 6.490 3.371 1.00 36.53 184 ALA A O 1
ATOM 1408 N N . SER A 1 185 ? -10.300 8.663 2.947 1.00 38.66 185 SER A N 1
ATOM 1409 C CA . SER A 1 185 ? -11.523 9.228 3.479 1.00 38.66 185 SER A CA 1
ATOM 1410 C C . SER A 1 185 ? -12.357 9.632 2.272 1.00 38.66 185 SER A C 1
ATOM 1412 O O . SER A 1 185 ? -12.072 10.649 1.633 1.00 38.66 185 SER A O 1
ATOM 1414 N N . LYS A 1 186 ? -13.293 8.757 1.901 1.00 33.75 186 LYS A N 1
ATOM 1415 C CA . LYS A 1 186 ? -14.578 9.039 1.251 1.00 33.75 186 LYS A CA 1
ATOM 1416 C C . LYS A 1 186 ? -15.387 7.754 1.157 1.00 33.75 186 LYS A C 1
ATOM 1418 O O . LYS A 1 186 ? -14.807 6.735 0.727 1.00 33.75 186 LYS A O 1
#

Radius of gyration: 34.37 Å; chains: 1; bounding box: 69×31×103 Å

pLDDT: mean 81.21, std 15.33, range [33.75, 94.44]